Protein AF-A0A944Z2V8-F1 (afdb_monomer)

pLDDT: mean 85.81, std 12.09, range [46.75, 98.06]

Secondary structure (DSSP, 8-state):
---HHHHHHHHHHHHHHHHHHHHTT-EEEEPTT-SS-EEEHHHHHTTHHHHHHHHHHHHHHHHHHHHHHHHHH---HHHHHHHHHHHHHHHHHH---HIIIIIHHHHHHHHHHHSHHHHTTGGGGGGGGHHHHHHT-SS--HHHHHHHHHHHHHHHHHHHHHHHH---HHHHHHHHHHHHHHHHHHHHHHHHHHHHHHHHHHHHHHHHHHHTS-GGG--

Solvent-accessible surface area (backbone atoms only — not comparable to full-atom values): 11530 Å² total; per-residue (Å²): 132,83,54,72,70,57,54,54,49,53,52,49,50,50,55,50,54,51,48,42,57,58,28,55,73,41,73,75,46,68,43,89,94,44,98,84,44,64,47,30,48,24,64,45,45,46,26,48,38,12,71,77,49,32,73,68,33,40,53,46,56,52,49,51,52,52,50,52,38,53,75,72,73,43,88,48,66,76,64,57,59,63,49,52,15,35,49,52,8,11,44,30,53,57,42,86,51,56,58,55,31,36,45,48,28,49,51,34,38,52,57,35,44,72,33,77,42,32,42,72,24,43,76,56,44,57,60,29,51,48,21,35,60,39,58,71,44,90,80,61,48,68,64,43,42,30,42,23,16,45,36,36,18,45,31,49,37,50,47,53,43,48,78,75,68,60,64,54,31,69,56,49,53,66,38,46,68,54,49,55,54,52,43,53,51,35,22,52,52,27,44,52,53,51,49,50,56,54,49,52,51,51,52,53,52,51,58,52,52,66,75,65,58,73,79,85,78,80,120

Foldseek 3Di:
DPDPVRVLLVVLVVVLVVVLVVQQVAFDAADPLDPPRTDTLSLLQLLCLCVRVNPVSLCVVLVVQVVCCCPPPRPPVVSNLSSVLSSLLNCLLNDLDCCSQPVQLVVLLVLQCPQPQSVLQSVLSVLSVLSVVLSPDPDRDLLSSSLNSLSSSVSSSVSSCCVPRPDHNVVSNVCNVVSVVVSNVSSVSNSVSVVVSVVVSVVVVVVVVVVPDDPVPPD

Sequence (219 aa):
MVKKPVLTMLLTAAVYVALLKVMSLVRISYLIGSKHLCFSASQAVAPLTGAFLGLGGISMVFGLRTIMQLAGTGLHINLTLYHIPTFFASFYWRSDKRLFTIGVPILCMLLFVLHPQGSGAWMYSLYWLIPPLCALKKNKSILLTALGSTFTAHAVGSIIWLYCLGLPTAAWIGLIPMVAVERLLNTLVLVGAYTLVKSTKSVILKVWRTRTRPQSSLT

Structure (mmCIF, N/CA/C/O backbone):
data_AF-A0A944Z2V8-F1
#
_entry.id   AF-A0A944Z2V8-F1
#
loop_
_atom_site.group_PDB
_atom_site.id
_atom_site.type_symbol
_atom_site.label_atom_id
_atom_site.label_alt_id
_atom_site.label_comp_id
_atom_site.label_asym_id
_atom_site.label_entity_id
_atom_site.label_seq_id
_atom_site.pdbx_PDB_ins_code
_atom_site.Cartn_x
_atom_site.Cartn_y
_atom_site.Cartn_z
_atom_site.occupancy
_atom_site.B_iso_or_equiv
_atom_site.auth_seq_id
_atom_site.auth_comp_id
_atom_site.auth_asym_id
_atom_site.auth_atom_id
_atom_site.pdbx_PDB_model_num
ATOM 1 N N . MET A 1 1 ? -32.271 11.357 17.759 1.00 52.50 1 MET A N 1
ATOM 2 C CA . MET A 1 1 ? -31.128 10.850 18.560 1.00 52.50 1 MET A CA 1
ATOM 3 C C . MET A 1 1 ? -30.231 9.974 17.694 1.00 52.50 1 MET A C 1
ATOM 5 O O . MET A 1 1 ? -30.677 8.929 17.237 1.00 52.50 1 MET A O 1
ATOM 9 N N . VAL A 1 2 ? -28.982 10.379 17.450 1.00 57.47 2 VAL A N 1
ATOM 10 C CA . VAL A 1 2 ? -28.007 9.527 16.745 1.00 57.47 2 VAL A CA 1
ATOM 11 C C . VAL A 1 2 ? -27.646 8.342 17.645 1.00 57.47 2 VAL A C 1
ATOM 13 O O . VAL A 1 2 ? -27.252 8.528 18.797 1.00 57.47 2 VAL A O 1
ATOM 16 N N . LYS A 1 3 ? -27.793 7.111 17.142 1.00 73.00 3 LYS A N 1
ATOM 17 C CA . LYS A 1 3 ? -27.445 5.896 17.894 1.00 73.00 3 LYS A CA 1
ATOM 18 C C . LYS A 1 3 ? -25.944 5.905 18.231 1.00 73.00 3 LYS A C 1
ATOM 20 O O . LYS A 1 3 ? -25.124 6.212 17.368 1.00 73.00 3 LYS A O 1
ATOM 25 N N . LYS A 1 4 ? -25.578 5.502 19.459 1.00 69.38 4 LYS A N 1
ATOM 26 C CA . LYS A 1 4 ? -24.185 5.407 19.961 1.00 69.38 4 LYS A CA 1
ATOM 27 C C . LYS A 1 4 ? -23.164 4.872 18.926 1.00 69.38 4 LYS A C 1
ATOM 29 O O . LYS A 1 4 ? -22.135 5.521 18.743 1.00 69.38 4 LYS A O 1
ATOM 34 N N . PRO A 1 5 ? -23.419 3.758 18.203 1.00 73.94 5 PRO A N 1
ATOM 35 C CA . PRO A 1 5 ? -22.479 3.251 17.196 1.00 73.94 5 PRO A CA 1
ATOM 36 C C . PRO A 1 5 ? -22.263 4.213 16.017 1.00 73.94 5 PRO A C 1
ATOM 38 O O . PRO A 1 5 ? -21.132 4.372 15.560 1.00 73.94 5 PRO A O 1
ATOM 41 N N . VAL A 1 6 ? -23.309 4.911 15.571 1.00 77.56 6 VAL A N 1
ATOM 42 C CA . VAL A 1 6 ? -23.249 5.832 14.426 1.00 77.56 6 VAL A CA 1
ATOM 43 C C . VAL A 1 6 ? -22.365 7.035 14.747 1.00 77.56 6 VAL A C 1
ATOM 45 O O . VAL A 1 6 ? -21.488 7.374 13.960 1.00 77.56 6 VAL A O 1
ATOM 48 N N . LEU A 1 7 ? -22.507 7.623 15.939 1.00 78.69 7 LEU A N 1
ATOM 49 C CA . LEU A 1 7 ? -21.659 8.741 16.364 1.00 78.69 7 LEU A CA 1
ATOM 50 C C . LEU A 1 7 ? -20.173 8.351 16.392 1.00 78.69 7 LEU A C 1
ATOM 52 O O . LEU A 1 7 ? -19.318 9.088 15.910 1.00 78.69 7 LEU A O 1
ATOM 56 N N . THR A 1 8 ? -19.857 7.163 16.912 1.00 78.81 8 THR A N 1
ATOM 57 C CA . THR A 1 8 ? -18.466 6.688 16.985 1.00 78.81 8 THR A CA 1
ATOM 58 C C . THR A 1 8 ? -17.866 6.407 15.609 1.00 78.81 8 THR A C 1
ATOM 60 O O . THR A 1 8 ? -16.674 6.641 15.401 1.00 78.81 8 THR A O 1
ATOM 63 N N . MET A 1 9 ? -18.684 5.952 14.656 1.00 79.31 9 MET A N 1
ATOM 64 C CA . MET A 1 9 ? -18.287 5.776 13.261 1.00 79.31 9 MET A CA 1
ATOM 65 C C . MET A 1 9 ? -17.970 7.126 12.612 1.00 79.31 9 MET A C 1
ATOM 67 O O . MET A 1 9 ? -16.892 7.280 12.043 1.00 79.31 9 MET A O 1
ATOM 71 N N . LEU A 1 10 ? -18.856 8.116 12.768 1.00 82.94 10 LEU A N 1
ATOM 72 C CA . LEU A 1 10 ? -18.676 9.463 12.218 1.00 82.94 10 LEU A CA 1
ATOM 73 C C . LEU A 1 10 ? -17.428 10.156 12.780 1.00 82.94 10 LEU A C 1
ATOM 75 O O . LEU A 1 10 ? -16.642 10.712 12.020 1.00 82.94 10 LEU A O 1
ATOM 79 N N . LEU A 1 11 ? -17.189 10.061 14.091 1.00 84.31 11 LEU A N 1
ATOM 80 C CA . LEU A 1 11 ? -15.987 10.621 14.720 1.00 84.31 11 LEU A CA 1
ATOM 81 C C . LEU A 1 11 ? -14.706 9.935 14.233 1.00 84.31 11 LEU A C 1
ATOM 83 O O . LEU A 1 11 ? -13.714 10.605 13.959 1.00 84.31 11 LEU A O 1
ATOM 87 N N . THR A 1 12 ? -14.725 8.606 14.084 1.00 83.06 12 THR A N 1
ATOM 88 C CA . THR A 1 12 ? -13.571 7.864 13.547 1.00 83.06 12 THR A CA 1
ATOM 89 C C . THR A 1 12 ? -13.290 8.278 12.100 1.00 83.06 12 THR A C 1
ATOM 91 O O . THR A 1 12 ? -12.136 8.496 11.740 1.00 83.06 12 THR A O 1
ATOM 94 N N . ALA A 1 13 ? -14.337 8.435 11.285 1.00 83.38 13 ALA A N 1
ATOM 95 C CA . ALA A 1 13 ? -14.217 8.904 9.911 1.00 83.38 13 ALA A CA 1
ATOM 96 C C . ALA A 1 13 ? -13.655 10.331 9.842 1.00 83.38 13 ALA A C 1
ATOM 98 O O . ALA A 1 13 ? -12.732 10.576 9.072 1.00 83.38 13 ALA A O 1
ATOM 99 N N . ALA A 1 14 ? -14.138 11.247 10.685 1.00 86.12 14 ALA A N 1
ATOM 100 C CA . ALA A 1 14 ? -13.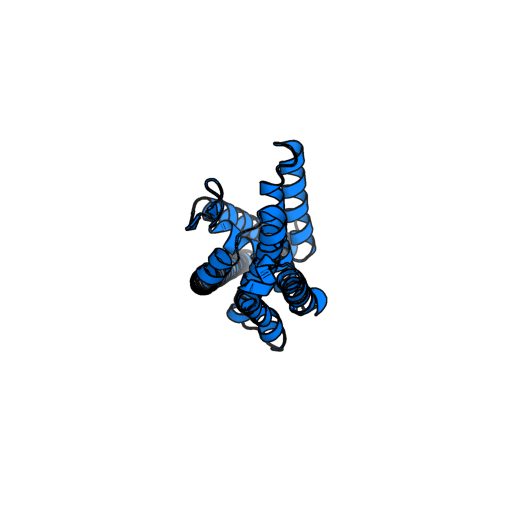648 12.623 10.742 1.00 86.12 14 ALA A CA 1
ATOM 101 C C . ALA A 1 14 ? -12.156 12.694 11.114 1.00 86.12 14 ALA A C 1
ATOM 103 O O . ALA A 1 14 ? -11.379 13.347 10.420 1.00 86.12 14 ALA A O 1
ATOM 104 N N . VAL A 1 15 ? -11.737 11.964 12.155 1.00 87.88 15 VAL A N 1
ATOM 105 C CA . VAL A 1 15 ? -10.323 11.865 12.567 1.00 87.88 15 VAL A CA 1
ATOM 106 C C . VAL A 1 15 ? -9.468 11.295 11.435 1.00 87.88 15 VAL A C 1
ATOM 108 O O . VAL A 1 15 ? -8.383 11.804 11.158 1.00 87.88 15 VAL A O 1
ATOM 111 N N . TYR A 1 16 ? -9.958 10.260 10.752 1.00 86.69 16 TYR A N 1
ATOM 112 C CA . TYR A 1 16 ? -9.246 9.642 9.640 1.00 86.69 16 TYR A CA 1
ATOM 113 C C . TYR A 1 16 ? -9.092 10.582 8.435 1.00 86.69 16 TYR A C 1
ATOM 115 O O . TYR A 1 16 ? -8.004 10.696 7.874 1.00 86.69 16 TYR A O 1
ATOM 123 N N . VAL A 1 17 ? -10.153 11.296 8.054 1.00 84.81 17 VAL A N 1
ATOM 124 C CA . VAL A 1 17 ? -10.111 12.275 6.958 1.00 84.81 17 VAL A CA 1
ATOM 125 C C . VAL A 1 17 ? -9.169 13.433 7.297 1.00 84.81 17 VAL A C 1
ATOM 127 O O . VAL A 1 17 ? -8.367 13.832 6.451 1.00 84.81 17 VAL A O 1
ATOM 130 N N . ALA A 1 18 ? -9.199 13.929 8.538 1.00 87.81 18 ALA A N 1
ATOM 131 C CA . ALA A 1 18 ? -8.260 14.944 9.008 1.00 87.81 18 ALA A CA 1
ATOM 132 C C . ALA A 1 18 ? -6.809 14.448 8.917 1.00 87.81 18 ALA A C 1
ATOM 134 O O . ALA A 1 18 ? -5.952 15.150 8.381 1.00 87.81 18 ALA A O 1
ATOM 135 N N . LEU A 1 19 ? -6.545 13.209 9.346 1.00 89.12 19 LEU A N 1
ATOM 136 C CA . LEU A 1 19 ? -5.231 12.582 9.222 1.00 89.12 19 LEU A CA 1
ATOM 137 C C . LEU A 1 19 ? -4.772 12.507 7.761 1.00 89.12 19 LEU A C 1
ATOM 139 O O . LEU A 1 19 ? -3.653 12.912 7.461 1.00 89.12 19 LEU A O 1
ATOM 143 N N . LEU A 1 20 ? -5.625 12.049 6.839 1.00 84.94 20 LEU A N 1
ATOM 144 C CA . LEU A 1 20 ? -5.298 12.015 5.409 1.00 84.94 20 LEU A CA 1
ATOM 145 C C . LEU A 1 20 ? -4.946 13.403 4.867 1.00 84.94 20 LEU A C 1
ATOM 147 O O . LEU A 1 20 ? -3.996 13.536 4.093 1.00 84.94 20 LEU A O 1
ATOM 151 N N . LYS A 1 21 ? -5.686 14.439 5.279 1.00 86.56 21 LYS A N 1
ATOM 152 C CA . LYS A 1 21 ? -5.432 15.814 4.847 1.00 86.56 21 LYS A CA 1
ATOM 153 C C . LYS A 1 21 ? -4.105 16.340 5.390 1.00 86.56 21 LYS A C 1
ATOM 155 O O . LYS A 1 21 ? -3.331 16.887 4.610 1.00 86.56 21 LYS A O 1
ATOM 160 N N . VAL A 1 22 ? -3.799 16.121 6.666 1.00 88.81 22 VAL A N 1
ATOM 161 C CA . VAL A 1 22 ? -2.505 16.507 7.258 1.00 88.81 22 VAL A CA 1
ATOM 162 C C . VAL A 1 22 ? -1.356 15.770 6.569 1.00 88.81 22 VAL A C 1
ATOM 164 O O . VAL A 1 22 ? -0.394 16.391 6.131 1.00 88.81 22 VAL A O 1
ATOM 167 N N . MET A 1 23 ? -1.491 14.458 6.365 1.00 87.31 23 MET A N 1
ATOM 168 C CA . MET A 1 23 ? -0.477 13.646 5.682 1.00 87.31 23 MET A CA 1
ATOM 169 C C . MET A 1 23 ? -0.302 14.031 4.207 1.00 87.31 23 MET A C 1
ATOM 171 O O . MET A 1 23 ? 0.749 13.772 3.626 1.00 87.31 23 MET A O 1
ATOM 175 N N . SER A 1 24 ? -1.296 14.679 3.586 1.00 83.69 24 SER A N 1
ATOM 176 C CA . SER A 1 24 ? -1.175 15.183 2.210 1.00 83.69 24 SER A CA 1
ATOM 177 C C . SER A 1 24 ? -0.213 16.366 2.076 1.00 83.69 24 SER A C 1
ATOM 179 O O . SER A 1 24 ? 0.277 16.625 0.979 1.00 83.69 24 SER A O 1
ATOM 181 N N . LEU A 1 25 ? 0.097 17.045 3.186 1.00 86.75 25 LEU A N 1
ATOM 182 C CA . LEU A 1 25 ? 1.062 18.146 3.227 1.00 86.75 25 LEU A CA 1
ATOM 183 C C . LEU A 1 25 ? 2.512 17.645 3.182 1.00 86.75 25 LEU A C 1
ATOM 185 O O . LEU A 1 25 ? 3.405 18.380 2.770 1.00 86.75 25 LEU A O 1
ATOM 189 N N . VAL A 1 26 ? 2.746 16.387 3.567 1.00 85.69 26 VAL A N 1
ATOM 190 C CA . VAL A 1 26 ? 4.080 15.782 3.593 1.00 85.69 26 VAL A CA 1
ATOM 191 C C . VAL A 1 26 ? 4.358 15.086 2.260 1.00 85.69 26 VAL A C 1
ATOM 193 O O . VAL A 1 26 ? 3.672 14.131 1.873 1.00 85.69 26 VAL A O 1
ATOM 196 N N . ARG A 1 27 ? 5.383 15.577 1.561 1.00 82.75 27 ARG A N 1
ATOM 197 C CA . ARG A 1 27 ? 5.946 15.018 0.325 1.00 82.75 27 ARG A CA 1
ATOM 198 C C . ARG A 1 27 ? 7.197 14.214 0.682 1.00 82.75 27 ARG A C 1
ATOM 200 O O . ARG A 1 27 ? 8.083 14.758 1.327 1.00 82.75 27 ARG A O 1
ATOM 207 N N . ILE A 1 28 ? 7.240 12.934 0.315 1.00 75.00 28 ILE A N 1
ATOM 208 C CA . ILE A 1 28 ? 8.320 12.012 0.703 1.00 75.00 28 ILE A CA 1
ATOM 209 C C . ILE A 1 28 ? 9.373 11.928 -0.404 1.00 75.00 28 ILE A C 1
ATOM 211 O O . ILE A 1 28 ? 10.538 12.220 -0.163 1.00 75.00 28 ILE A O 1
ATOM 215 N N . SER A 1 29 ? 8.975 11.543 -1.616 1.00 75.75 29 SER A N 1
ATOM 216 C CA . SER A 1 29 ? 9.902 11.329 -2.735 1.00 75.75 29 SER A CA 1
ATOM 217 C C . SER A 1 29 ? 9.246 11.654 -4.074 1.00 75.75 29 SER A C 1
ATOM 219 O O . SER A 1 29 ? 8.021 11.642 -4.201 1.00 75.75 29 SER A O 1
ATOM 221 N N . TYR A 1 30 ? 10.048 11.968 -5.090 1.00 76.31 30 TYR A N 1
ATOM 222 C CA . TYR A 1 30 ? 9.568 12.003 -6.472 1.00 76.31 30 TYR A CA 1
ATOM 223 C C . TYR A 1 30 ? 9.503 10.584 -7.030 1.00 76.31 30 TYR A C 1
ATOM 225 O O . TYR A 1 30 ? 10.374 9.764 -6.743 1.00 76.31 30 TYR A O 1
ATOM 233 N N . LEU A 1 31 ? 8.482 10.294 -7.838 1.00 70.50 31 LEU A N 1
ATOM 234 C CA . LEU A 1 31 ? 8.423 9.014 -8.532 1.00 70.50 31 LEU A CA 1
ATOM 235 C C . LEU A 1 31 ? 9.458 8.990 -9.652 1.00 70.50 31 LEU A C 1
ATOM 237 O O . LEU A 1 31 ? 9.441 9.822 -10.559 1.00 70.50 31 LEU A O 1
ATOM 241 N N . ILE A 1 32 ? 10.336 7.994 -9.604 1.00 71.12 32 ILE A N 1
ATOM 242 C CA . ILE A 1 32 ? 11.339 7.766 -10.641 1.00 71.12 32 ILE A CA 1
ATOM 243 C C . ILE A 1 32 ? 10.619 7.505 -11.971 1.00 71.12 32 ILE A C 1
ATOM 245 O O . ILE A 1 32 ? 9.775 6.618 -12.075 1.00 71.12 32 ILE A O 1
ATOM 249 N N . GLY A 1 33 ? 10.938 8.316 -12.983 1.00 63.12 33 GLY A N 1
ATOM 250 C CA . GLY A 1 33 ? 10.254 8.318 -14.280 1.00 63.12 33 GLY A CA 1
ATOM 251 C C . GLY A 1 33 ? 9.205 9.421 -14.458 1.00 63.12 33 GLY A C 1
ATOM 252 O O . GLY A 1 33 ? 8.643 9.532 -15.541 1.00 63.12 33 GLY A O 1
ATOM 253 N N . SER A 1 34 ? 8.954 10.269 -13.452 1.00 64.50 34 SER A N 1
ATOM 254 C CA . SER A 1 34 ? 8.102 11.455 -13.603 1.00 64.50 34 SER A CA 1
ATOM 255 C C . SER A 1 34 ? 8.672 12.688 -12.904 1.00 64.50 34 SER A C 1
ATOM 257 O O . SER A 1 34 ? 9.022 12.657 -11.730 1.00 64.50 34 SER A O 1
ATOM 259 N N . LYS A 1 35 ? 8.708 13.817 -13.624 1.00 59.12 35 LYS A N 1
ATOM 260 C CA . LYS A 1 35 ? 9.196 15.110 -13.108 1.00 59.12 35 LYS A CA 1
ATOM 261 C C . LYS A 1 35 ? 8.161 15.870 -12.270 1.00 59.12 35 LYS A C 1
ATOM 263 O O . LYS A 1 35 ? 8.510 16.831 -11.596 1.00 59.12 35 LYS A O 1
ATOM 268 N N . HIS A 1 36 ? 6.895 15.454 -12.312 1.00 62.41 36 HIS A N 1
ATOM 269 C CA . HIS A 1 36 ? 5.782 16.192 -11.700 1.00 62.41 36 HIS A CA 1
ATOM 270 C C . HIS A 1 36 ? 5.064 15.412 -10.598 1.00 62.41 36 HIS A C 1
ATOM 272 O O . HIS A 1 36 ? 4.179 15.954 -9.937 1.00 62.41 36 HIS A O 1
ATOM 278 N N . LEU A 1 37 ? 5.415 14.138 -10.398 1.00 65.50 37 LEU A N 1
ATOM 279 C CA . LEU A 1 37 ? 4.656 13.236 -9.541 1.00 65.50 37 LEU A CA 1
ATOM 280 C C . LEU A 1 37 ? 5.451 12.923 -8.277 1.00 65.50 37 LEU A C 1
ATOM 282 O O . LEU A 1 37 ? 6.588 12.458 -8.328 1.00 65.50 37 LEU A O 1
ATOM 286 N N . CYS A 1 38 ? 4.834 13.212 -7.134 1.00 68.06 38 CYS A N 1
ATOM 287 C CA . CYS A 1 38 ? 5.445 13.075 -5.822 1.00 68.06 38 CYS A CA 1
ATOM 288 C C . CYS A 1 38 ? 4.626 12.123 -4.948 1.00 68.06 38 CYS A C 1
ATOM 290 O O . CYS A 1 38 ? 3.407 12.260 -4.809 1.00 68.06 38 CYS A O 1
ATOM 292 N N . PHE A 1 39 ? 5.315 11.161 -4.344 1.00 72.00 39 PHE A N 1
ATOM 293 C CA . PHE A 1 39 ? 4.761 10.274 -3.346 1.00 72.00 39 PHE A CA 1
ATOM 294 C C . PHE A 1 39 ? 4.552 11.055 -2.043 1.00 72.00 39 PHE A C 1
ATOM 296 O O . PHE A 1 39 ? 5.498 11.515 -1.405 1.00 72.00 39 PHE A O 1
ATOM 303 N N . SER A 1 40 ? 3.291 11.230 -1.653 1.00 81.94 40 SER A N 1
ATOM 304 C CA . SER A 1 40 ? 2.907 11.884 -0.399 1.00 81.94 40 SER A CA 1
ATOM 305 C C . SER A 1 40 ? 2.659 10.855 0.702 1.00 81.94 40 SER A C 1
ATOM 307 O O . SER A 1 40 ? 2.157 9.762 0.431 1.00 81.94 40 SER A O 1
ATOM 309 N N . ALA A 1 41 ? 2.895 11.235 1.962 1.00 83.81 41 ALA A N 1
ATOM 310 C CA . ALA A 1 41 ? 2.557 10.407 3.122 1.00 83.81 41 ALA A CA 1
ATOM 311 C C . ALA A 1 41 ? 1.062 10.034 3.168 1.00 83.81 41 ALA A C 1
ATOM 313 O O . ALA A 1 41 ? 0.698 8.967 3.662 1.00 83.81 41 ALA A O 1
ATOM 314 N N . SER A 1 42 ? 0.182 10.852 2.580 1.00 84.12 42 SER A N 1
ATOM 315 C CA . SER A 1 42 ? -1.239 10.508 2.419 1.00 84.12 42 SER A CA 1
ATOM 316 C C . SER A 1 42 ? -1.466 9.206 1.642 1.00 84.12 42 SER A C 1
ATOM 318 O O . SER A 1 42 ? -2.376 8.453 1.982 1.00 84.12 42 SER A O 1
ATOM 320 N N . GLN A 1 43 ? -0.626 8.894 0.649 1.00 83.50 43 GLN A N 1
ATOM 321 C CA . GLN A 1 43 ? -0.720 7.652 -0.125 1.00 83.50 43 GLN A CA 1
ATOM 322 C C . GLN A 1 43 ? -0.289 6.435 0.700 1.00 83.50 43 GLN A C 1
ATOM 324 O O . GLN A 1 43 ? -0.842 5.352 0.523 1.00 83.50 43 GLN A O 1
ATOM 329 N N . ALA A 1 44 ? 0.643 6.617 1.641 1.00 87.25 44 ALA A N 1
ATOM 330 C CA . ALA A 1 44 ? 1.034 5.569 2.578 1.00 87.25 44 ALA A CA 1
ATOM 331 C C . ALA A 1 44 ? -0.092 5.234 3.570 1.00 87.25 44 ALA A C 1
ATOM 333 O O . ALA A 1 44 ? -0.241 4.075 3.935 1.00 87.25 44 ALA A O 1
ATOM 334 N N . VAL A 1 45 ? -0.904 6.221 3.972 1.00 91.50 45 VAL A N 1
ATOM 335 C CA . VAL A 1 45 ? -1.970 6.083 4.988 1.00 91.50 45 VAL A CA 1
ATOM 336 C C . VAL A 1 45 ? -3.355 5.776 4.382 1.00 91.50 45 VAL A C 1
ATOM 338 O O . VAL A 1 45 ? -4.257 5.290 5.073 1.00 91.50 45 VAL A O 1
ATOM 341 N N . ALA A 1 46 ? -3.540 6.001 3.079 1.00 88.88 46 ALA A N 1
ATOM 342 C CA . ALA A 1 46 ? -4.779 5.717 2.349 1.00 88.88 46 ALA A CA 1
ATOM 343 C C . ALA A 1 46 ? -5.341 4.287 2.541 1.00 88.88 46 ALA A C 1
ATOM 345 O O . ALA A 1 46 ? -6.562 4.165 2.687 1.00 88.88 46 ALA A O 1
ATOM 346 N N . PRO A 1 47 ? -4.522 3.216 2.648 1.00 92.62 47 PRO A N 1
ATOM 347 C CA . PRO A 1 47 ? -5.025 1.862 2.892 1.00 92.62 47 PRO A CA 1
ATOM 348 C C . PRO A 1 47 ? -5.842 1.680 4.183 1.00 92.62 47 PRO A C 1
ATOM 350 O O . PRO A 1 47 ? -6.666 0.767 4.274 1.00 92.62 47 PRO A O 1
ATOM 353 N N . LEU A 1 48 ? -5.689 2.571 5.173 1.00 92.50 48 LEU A N 1
ATOM 354 C CA . LEU A 1 48 ? -6.489 2.542 6.407 1.00 92.50 48 LEU A CA 1
ATOM 355 C C . LEU A 1 48 ? -7.973 2.842 6.183 1.00 92.50 48 LEU A C 1
ATOM 357 O O . LEU A 1 48 ? -8.781 2.578 7.077 1.00 92.50 48 LEU A O 1
ATOM 361 N N . THR A 1 49 ? -8.353 3.312 4.992 1.00 90.81 49 THR A N 1
ATOM 362 C CA . THR A 1 49 ? -9.755 3.381 4.568 1.00 90.81 49 THR A CA 1
ATOM 363 C C . THR A 1 49 ? -10.416 2.016 4.755 1.00 90.81 49 THR A C 1
ATOM 365 O O . THR A 1 49 ? -11.499 1.925 5.333 1.00 90.81 49 THR A O 1
ATOM 368 N N . GLY A 1 50 ? -9.723 0.935 4.378 1.00 89.31 50 GLY A N 1
ATOM 369 C CA . GLY A 1 50 ? -10.205 -0.423 4.606 1.00 89.31 50 GLY A CA 1
ATOM 370 C C . GLY A 1 50 ? -10.324 -0.778 6.087 1.00 89.31 50 GLY A C 1
ATOM 371 O O . GLY A 1 50 ? -11.299 -1.410 6.483 1.00 89.31 50 GLY A O 1
ATOM 372 N N . ALA A 1 51 ? -9.384 -0.331 6.921 1.00 90.19 51 ALA A N 1
ATOM 373 C CA . ALA A 1 51 ? -9.362 -0.617 8.355 1.00 90.19 51 ALA A CA 1
ATOM 374 C C . ALA A 1 51 ? -10.530 0.027 9.121 1.00 90.19 51 ALA A C 1
ATOM 376 O O . ALA A 1 51 ? -11.150 -0.622 9.964 1.00 90.19 51 ALA A O 1
ATOM 377 N N . PHE A 1 52 ? -10.812 1.305 8.850 1.00 90.12 52 PHE A N 1
ATOM 378 C CA . PHE A 1 52 ? -11.730 2.110 9.664 1.00 90.12 52 PHE A CA 1
ATOM 379 C C . PHE A 1 52 ? -13.096 2.338 9.029 1.00 90.12 52 PHE A C 1
ATOM 381 O O . PHE A 1 52 ? -14.080 2.444 9.760 1.00 90.12 52 PHE A O 1
ATOM 388 N N . LEU A 1 53 ? -13.168 2.405 7.699 1.00 87.69 53 LEU A N 1
ATOM 389 C CA . LEU A 1 53 ? -14.410 2.669 6.969 1.00 87.69 53 LEU A CA 1
ATOM 390 C C . LEU A 1 53 ? -14.982 1.403 6.302 1.00 87.69 53 LEU A C 1
ATOM 392 O O . LEU A 1 53 ? -16.107 1.415 5.803 1.00 87.69 53 LEU A O 1
ATOM 396 N N . GLY A 1 54 ? -14.246 0.286 6.337 1.00 89.12 54 GLY A N 1
ATOM 397 C CA . GLY A 1 54 ? -14.691 -1.003 5.807 1.00 89.12 54 GLY A CA 1
ATOM 398 C C . GLY A 1 54 ? -14.879 -1.002 4.287 1.00 89.12 54 GLY A C 1
ATOM 399 O O . GLY A 1 54 ? -14.453 -0.083 3.598 1.00 89.12 54 GLY A O 1
ATOM 400 N N . LEU A 1 55 ? -15.528 -2.042 3.751 1.00 87.75 55 LEU A N 1
ATOM 401 C CA . LEU A 1 55 ? -15.693 -2.212 2.298 1.00 87.75 55 LEU A CA 1
ATOM 402 C C . LEU A 1 55 ? -16.487 -1.065 1.655 1.00 87.75 55 LEU A C 1
ATOM 404 O O . LEU A 1 55 ? -16.058 -0.526 0.640 1.00 87.75 55 LEU A O 1
ATOM 408 N N . GLY A 1 56 ? -17.592 -0.647 2.284 1.00 85.81 56 GLY A N 1
ATOM 409 C CA . GLY A 1 56 ? -18.382 0.493 1.811 1.00 85.81 56 GLY A CA 1
ATOM 410 C C . GLY A 1 56 ? -17.578 1.794 1.803 1.00 85.81 56 GLY A C 1
ATOM 411 O O . GLY A 1 56 ? -17.663 2.563 0.852 1.00 85.81 56 GLY A O 1
ATOM 412 N N . GLY A 1 57 ? -16.724 2.001 2.810 1.00 85.94 57 GLY A N 1
ATOM 413 C CA . GLY A 1 57 ? -15.811 3.135 2.870 1.00 85.94 57 GLY A CA 1
ATOM 414 C C . GLY A 1 57 ? -14.764 3.151 1.764 1.00 85.94 57 GLY A C 1
ATOM 415 O O . GLY A 1 57 ? -14.498 4.211 1.206 1.00 85.94 57 GLY A O 1
ATOM 416 N N . ILE A 1 58 ? -14.203 1.988 1.413 1.00 89.38 58 ILE A N 1
ATOM 417 C CA . ILE A 1 58 ? -13.258 1.874 0.293 1.00 89.38 58 ILE A CA 1
ATOM 418 C C . ILE A 1 58 ? -13.934 2.324 -1.003 1.00 89.38 58 ILE A C 1
ATOM 420 O O . ILE A 1 58 ? -13.417 3.207 -1.686 1.00 89.38 58 ILE A O 1
ATOM 424 N N . SER A 1 59 ? -15.103 1.757 -1.313 1.00 86.31 59 SER A N 1
ATOM 425 C CA . SER A 1 59 ? -15.862 2.099 -2.520 1.00 86.31 59 SER A CA 1
ATOM 426 C C . SER A 1 59 ? -16.295 3.564 -2.535 1.00 86.31 59 SER A C 1
ATOM 428 O O . SER A 1 59 ? -16.183 4.214 -3.568 1.00 86.31 59 SER A O 1
ATOM 430 N N . MET A 1 60 ? -16.736 4.104 -1.395 1.00 85.06 60 MET A N 1
ATOM 431 C CA . MET A 1 60 ? -17.161 5.498 -1.271 1.00 85.06 60 MET A CA 1
ATOM 432 C C . MET A 1 60 ? -16.001 6.473 -1.489 1.00 85.06 60 MET A C 1
ATOM 434 O O . MET A 1 60 ? -16.126 7.392 -2.294 1.00 85.06 60 MET A O 1
ATOM 438 N N . VAL A 1 61 ? -14.873 6.288 -0.794 1.00 83.56 61 VAL A N 1
ATOM 439 C CA . VAL A 1 61 ? -13.709 7.181 -0.915 1.00 83.56 61 VAL A CA 1
ATOM 440 C C . VAL A 1 61 ? -13.132 7.118 -2.324 1.00 83.56 61 VAL A C 1
ATOM 442 O O . VAL A 1 61 ? -12.830 8.161 -2.900 1.00 83.56 61 VAL A O 1
ATOM 445 N N . PHE A 1 62 ? -13.015 5.917 -2.896 1.00 84.75 62 PHE A N 1
ATOM 446 C CA . PHE A 1 62 ? -12.557 5.748 -4.271 1.00 84.75 62 PHE A CA 1
ATOM 447 C C . PHE A 1 62 ? -13.519 6.411 -5.264 1.00 84.75 62 PHE A C 1
ATOM 449 O O . PHE A 1 62 ? -13.097 7.275 -6.025 1.00 84.75 62 PHE A O 1
ATOM 456 N N . GLY A 1 63 ? -14.815 6.094 -5.188 1.00 83.19 63 GLY A N 1
ATOM 457 C CA . GLY A 1 63 ? -15.837 6.619 -6.093 1.00 83.19 63 GLY A CA 1
ATOM 458 C C . GLY A 1 63 ? -15.973 8.140 -6.037 1.00 83.19 63 GLY A C 1
ATOM 459 O O . GLY A 1 63 ? -15.949 8.787 -7.078 1.00 83.19 63 GLY A O 1
ATOM 460 N N . LEU A 1 64 ? -16.037 8.734 -4.839 1.00 81.94 64 LEU A N 1
ATOM 461 C CA . LEU A 1 64 ? -16.093 10.192 -4.685 1.00 81.94 64 LEU A CA 1
ATOM 462 C C . LEU A 1 64 ? -14.853 10.869 -5.264 1.00 81.94 64 LEU A C 1
ATOM 464 O O . LEU A 1 64 ? -14.972 11.888 -5.938 1.00 81.94 64 LEU A O 1
ATOM 468 N N . ARG A 1 65 ? -13.664 10.304 -5.031 1.00 77.88 65 ARG A N 1
ATOM 469 C CA . ARG A 1 65 ? -12.419 10.869 -5.556 1.00 77.88 65 ARG A CA 1
ATOM 470 C C . ARG A 1 65 ? -12.372 10.782 -7.080 1.00 77.88 65 ARG A C 1
ATOM 472 O O . ARG A 1 65 ? -11.971 11.755 -7.708 1.00 77.88 65 ARG A O 1
ATOM 479 N N . THR A 1 66 ? -12.838 9.678 -7.664 1.00 78.12 66 THR A N 1
ATOM 480 C CA . THR A 1 66 ? -12.994 9.535 -9.117 1.00 78.12 66 THR A CA 1
ATOM 481 C C . THR A 1 66 ? -13.990 10.556 -9.666 1.00 78.12 66 THR A C 1
ATOM 483 O O . THR A 1 66 ? -13.651 11.277 -10.595 1.00 78.12 66 THR A O 1
ATOM 486 N N . ILE A 1 67 ? -15.175 10.704 -9.063 1.00 79.94 67 ILE A N 1
ATOM 487 C CA . ILE A 1 67 ? -16.187 11.683 -9.498 1.00 79.94 67 ILE A CA 1
ATOM 488 C C . ILE A 1 67 ? -15.644 13.114 -9.427 1.00 79.94 67 ILE A C 1
ATOM 490 O O . ILE A 1 67 ? -15.789 13.865 -10.385 1.00 79.94 67 ILE A O 1
ATOM 494 N N . MET A 1 68 ? -14.980 13.495 -8.331 1.00 75.75 68 MET A N 1
ATOM 495 C CA . MET A 1 68 ? -14.386 14.831 -8.189 1.00 75.75 68 MET A CA 1
ATOM 496 C C . MET A 1 68 ? -13.317 15.110 -9.253 1.00 75.75 68 MET A C 1
ATOM 498 O O . MET A 1 68 ? -13.215 16.234 -9.736 1.00 75.75 68 MET A O 1
ATOM 502 N N . GLN A 1 69 ? -12.536 14.099 -9.642 1.00 72.19 69 GLN A N 1
ATOM 503 C CA . GLN A 1 69 ? -11.550 14.223 -10.720 1.00 72.19 69 GLN A CA 1
ATOM 504 C C . GLN A 1 69 ? -12.219 14.386 -12.087 1.00 72.19 69 GLN A C 1
ATOM 506 O O . GLN A 1 69 ? -11.825 15.258 -12.861 1.00 72.19 69 GLN A O 1
ATOM 511 N N . LEU A 1 70 ? -13.262 13.594 -12.353 1.00 73.06 70 LEU A N 1
ATOM 512 C CA . LEU A 1 70 ? -14.060 13.699 -13.574 1.00 73.06 70 LEU A CA 1
ATOM 513 C C . LEU A 1 70 ? -14.733 15.074 -13.696 1.00 73.06 70 LEU A C 1
ATOM 515 O O . LEU A 1 70 ? -14.712 15.661 -14.772 1.00 73.06 70 LEU A O 1
ATOM 519 N N . ALA A 1 71 ? -15.281 15.597 -12.597 1.00 74.44 71 ALA A N 1
ATOM 520 C CA . ALA A 1 71 ? -16.014 16.861 -12.570 1.00 74.44 71 ALA A CA 1
ATOM 521 C C . ALA A 1 71 ? -15.112 18.108 -12.577 1.00 74.44 71 ALA A C 1
ATOM 523 O O . ALA A 1 71 ? -15.520 19.145 -13.089 1.00 74.44 71 ALA A O 1
ATOM 524 N N . GLY A 1 72 ? -13.916 18.035 -11.981 1.00 64.00 72 GLY A N 1
ATOM 525 C CA . GLY A 1 72 ? -13.069 19.211 -11.751 1.00 64.00 72 GLY A CA 1
ATOM 526 C C . GLY A 1 72 ? -11.950 19.433 -12.769 1.00 64.00 72 GLY A C 1
ATOM 527 O O . GLY A 1 72 ? -11.520 20.569 -12.945 1.00 64.00 72 GLY A O 1
ATOM 528 N N . THR A 1 73 ? -11.432 18.376 -13.404 1.00 58.56 73 THR A N 1
ATOM 529 C CA . THR A 1 73 ? -10.189 18.471 -14.199 1.00 58.56 73 THR A CA 1
ATOM 530 C C . THR A 1 73 ? -10.170 17.618 -15.472 1.00 58.56 73 THR A C 1
ATOM 532 O O . THR A 1 73 ? -9.182 17.645 -16.196 1.00 58.56 73 THR A O 1
ATOM 535 N N . GLY A 1 74 ? -11.221 16.841 -15.756 1.00 58.25 74 GLY A N 1
ATOM 536 C CA . GLY A 1 74 ? -11.207 15.823 -16.815 1.00 58.25 74 GLY 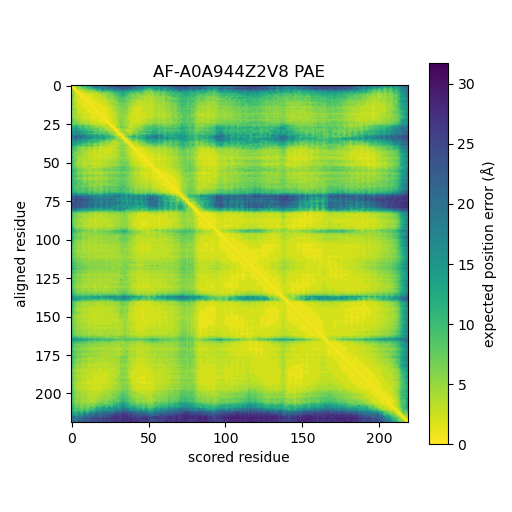A CA 1
ATOM 537 C C . GLY A 1 74 ? -10.390 14.572 -16.440 1.00 58.25 74 GLY A C 1
ATOM 538 O O . GLY A 1 74 ? -9.703 14.539 -15.414 1.00 58.25 74 GLY A O 1
ATOM 539 N N . LEU A 1 75 ? -10.478 13.510 -17.259 1.00 56.56 75 LEU A N 1
ATOM 540 C CA . LEU A 1 75 ? -9.720 12.255 -17.094 1.00 56.56 75 LEU A CA 1
ATOM 541 C C . LEU A 1 75 ? -8.222 12.481 -17.347 1.00 56.56 75 LEU A C 1
ATOM 543 O O . LEU A 1 75 ? -7.667 12.075 -18.366 1.00 56.56 75 LEU A O 1
ATOM 547 N N . HIS A 1 76 ? -7.521 13.084 -16.394 1.00 60.03 76 HIS A N 1
ATOM 548 C CA . HIS A 1 76 ? -6.073 12.957 -16.363 1.00 60.03 76 HIS A CA 1
ATOM 549 C C . HIS A 1 76 ? -5.743 11.511 -15.990 1.00 60.03 76 HIS A C 1
ATOM 551 O O . HIS A 1 76 ? -5.875 11.116 -14.828 1.00 60.03 76 HIS A O 1
ATOM 557 N N . ILE A 1 77 ? -5.300 10.726 -16.981 1.00 54.34 77 ILE A N 1
ATOM 558 C CA . ILE A 1 77 ? -4.835 9.338 -16.810 1.00 54.34 77 ILE A CA 1
ATOM 559 C C . ILE A 1 77 ? -3.884 9.245 -15.604 1.00 54.34 77 ILE A C 1
ATOM 561 O O . ILE A 1 77 ? -4.034 8.386 -14.742 1.00 54.34 77 ILE A O 1
ATOM 565 N N . ASN A 1 78 ? -3.028 10.258 -15.440 1.00 52.56 78 ASN A N 1
ATOM 566 C CA . ASN A 1 78 ? -2.084 10.388 -14.340 1.00 52.56 78 ASN A CA 1
ATOM 567 C C . ASN A 1 78 ? -2.751 10.385 -12.955 1.00 52.56 78 ASN A C 1
ATOM 569 O O . ASN A 1 78 ? -2.195 9.784 -12.054 1.00 52.56 78 ASN A O 1
ATOM 573 N N . LEU A 1 79 ? -3.929 10.989 -12.750 1.00 54.19 79 LEU A N 1
ATOM 574 C CA . LEU A 1 79 ? -4.587 11.036 -11.431 1.00 54.19 79 LEU A CA 1
ATOM 575 C C . LEU A 1 79 ? -5.288 9.721 -11.065 1.00 54.19 79 LEU A C 1
ATOM 577 O O . LEU A 1 79 ? -5.265 9.316 -9.903 1.00 54.19 79 LEU A O 1
ATOM 581 N N . THR A 1 80 ? -5.883 9.037 -12.044 1.00 55.69 80 THR A N 1
ATOM 582 C CA . THR A 1 80 ? -6.629 7.788 -11.802 1.00 55.69 80 THR A CA 1
ATOM 583 C C . THR A 1 80 ? -5.679 6.637 -11.456 1.00 55.69 80 THR A C 1
ATOM 585 O O . THR A 1 80 ? -5.954 5.834 -10.561 1.00 55.69 80 THR A O 1
ATOM 588 N N . LEU A 1 81 ? -4.505 6.616 -12.091 1.00 64.12 81 LEU A N 1
ATOM 589 C CA . LEU A 1 81 ? -3.474 5.597 -11.904 1.00 64.12 81 LEU A CA 1
ATOM 590 C C . LEU A 1 81 ? -2.888 5.550 -10.477 1.00 64.12 81 LEU A C 1
ATOM 592 O O . LEU A 1 81 ? -2.431 4.493 -10.048 1.00 64.12 81 LEU A O 1
ATOM 596 N N . TYR A 1 82 ? -2.964 6.635 -9.695 1.00 66.44 82 TYR A N 1
ATOM 597 C CA . TYR A 1 82 ? -2.467 6.664 -8.307 1.00 66.44 82 TYR A CA 1
ATOM 598 C C . TYR A 1 82 ? -3.445 6.128 -7.263 1.00 66.44 82 TYR A C 1
ATOM 600 O O . TYR A 1 82 ? -3.030 5.709 -6.178 1.00 66.44 82 TYR A O 1
ATOM 608 N N . HIS A 1 83 ? -4.744 6.128 -7.556 1.00 79.88 83 HIS A N 1
ATOM 609 C CA . HIS A 1 83 ? -5.757 5.699 -6.586 1.00 79.88 83 HIS A CA 1
ATOM 610 C C . HIS A 1 83 ? -6.092 4.219 -6.691 1.00 79.88 83 HIS A C 1
ATOM 612 O O . HIS A 1 83 ? -6.505 3.615 -5.704 1.00 79.88 83 HIS A O 1
ATOM 618 N N . ILE A 1 84 ? -5.851 3.608 -7.849 1.00 88.56 84 ILE A N 1
ATOM 619 C CA . ILE A 1 84 ? -6.051 2.171 -8.043 1.00 88.56 84 ILE A CA 1
ATOM 620 C C . ILE A 1 84 ? -5.129 1.345 -7.114 1.00 88.56 84 ILE A C 1
ATOM 622 O O . ILE A 1 84 ? -5.637 0.469 -6.411 1.00 88.56 84 ILE A O 1
ATOM 626 N N . PRO A 1 85 ? -3.817 1.636 -6.985 1.00 92.00 85 PRO A N 1
ATOM 627 C CA . PRO A 1 85 ? -2.947 0.959 -6.021 1.00 92.00 85 PRO A CA 1
ATOM 628 C C . PRO A 1 85 ? -3.460 0.997 -4.579 1.00 92.00 85 PRO A C 1
ATOM 630 O O . PRO A 1 85 ? -3.492 -0.021 -3.885 1.00 92.00 85 PRO A O 1
ATOM 633 N N . THR A 1 86 ? -3.889 2.175 -4.122 1.00 90.50 86 THR A N 1
ATOM 634 C CA . THR A 1 86 ? -4.361 2.374 -2.745 1.00 90.50 86 THR A CA 1
ATOM 635 C C . THR A 1 86 ? -5.729 1.737 -2.511 1.00 90.50 86 THR A C 1
ATOM 637 O O . THR A 1 86 ? -5.987 1.236 -1.413 1.00 90.50 86 THR A O 1
ATOM 640 N N . PHE A 1 87 ? -6.573 1.656 -3.541 1.00 91.81 87 PHE A N 1
ATOM 641 C CA . PHE A 1 87 ? -7.812 0.882 -3.530 1.00 91.81 87 PHE A CA 1
ATOM 642 C C . PHE A 1 87 ? -7.537 -0.603 -3.263 1.00 91.81 87 PHE A C 1
ATOM 644 O O . PHE A 1 87 ? -8.030 -1.145 -2.272 1.00 91.81 87 PHE A O 1
ATOM 651 N N . PHE A 1 88 ? -6.676 -1.248 -4.057 1.00 94.50 88 PHE A N 1
ATOM 652 C CA . PHE A 1 88 ? -6.331 -2.661 -3.854 1.00 94.50 88 PHE A CA 1
ATOM 653 C C . PHE A 1 88 ? -5.621 -2.915 -2.521 1.00 94.50 88 PHE A C 1
ATOM 655 O O . PHE A 1 88 ? -5.914 -3.902 -1.849 1.00 94.50 88 PHE A O 1
ATOM 662 N N . ALA A 1 89 ? -4.757 -2.003 -2.077 1.00 94.88 89 ALA A N 1
ATOM 663 C CA . ALA A 1 89 ? -4.131 -2.093 -0.760 1.00 94.88 89 ALA A CA 1
ATOM 664 C C . ALA A 1 89 ? -5.137 -1.980 0.397 1.00 94.88 89 ALA A C 1
ATOM 666 O O . ALA A 1 89 ? -4.989 -2.675 1.407 1.00 94.88 89 ALA A O 1
ATOM 667 N N . SER A 1 90 ? -6.182 -1.160 0.246 1.00 94.62 90 SER A N 1
ATOM 668 C CA . SER A 1 90 ? -7.285 -1.081 1.212 1.00 94.62 90 SER A CA 1
ATOM 669 C C . SER A 1 90 ? -8.097 -2.378 1.244 1.00 94.62 90 SER A C 1
ATOM 671 O O . SER A 1 90 ? -8.475 -2.846 2.322 1.00 94.62 90 SER A O 1
ATOM 673 N N . PHE A 1 91 ? -8.334 -2.992 0.078 1.00 94.06 91 PHE A N 1
ATOM 674 C CA . PHE A 1 91 ? -8.966 -4.311 -0.013 1.00 94.06 91 PHE A CA 1
ATOM 675 C C . PHE A 1 91 ? -8.112 -5.389 0.642 1.00 94.06 91 PHE A C 1
ATOM 677 O O . PHE A 1 91 ? -8.645 -6.148 1.445 1.00 94.06 91 PHE A O 1
ATOM 684 N N . TYR A 1 92 ? -6.803 -5.419 0.377 1.00 94.44 92 TYR A N 1
ATOM 685 C CA . TYR A 1 92 ? -5.874 -6.328 1.050 1.00 94.44 92 TYR A CA 1
ATOM 686 C C . TYR A 1 92 ? -5.962 -6.184 2.574 1.00 94.44 92 TYR A C 1
ATOM 688 O O . TYR A 1 92 ? -6.028 -7.182 3.286 1.00 94.44 92 TYR A O 1
ATOM 696 N N . TRP A 1 93 ? -5.995 -4.946 3.081 1.00 93.88 93 TRP A N 1
ATOM 697 C CA . TRP A 1 93 ? -6.086 -4.695 4.519 1.00 93.88 93 TRP A CA 1
ATOM 698 C C . TRP A 1 93 ? -7.389 -5.236 5.116 1.00 93.88 93 TRP A C 1
ATOM 700 O O . TRP A 1 93 ? -7.388 -5.808 6.205 1.00 93.88 93 TRP A O 1
ATOM 710 N N . ARG A 1 94 ? -8.523 -5.015 4.438 1.00 93.38 94 ARG A N 1
ATOM 711 C CA . ARG A 1 94 ? -9.849 -5.325 4.991 1.00 93.38 94 ARG A CA 1
ATOM 712 C C . ARG A 1 94 ? -10.305 -6.765 4.752 1.00 93.38 94 ARG A C 1
ATOM 714 O O . ARG A 1 94 ? -11.142 -7.249 5.518 1.00 93.38 94 ARG A O 1
ATOM 721 N N . SER A 1 95 ? -9.843 -7.401 3.680 1.00 86.38 95 SER A N 1
ATOM 722 C CA . SER A 1 95 ? -10.375 -8.663 3.166 1.00 86.38 95 SER A CA 1
ATOM 723 C C . SER A 1 95 ? -9.455 -9.844 3.456 1.00 86.38 95 SER A C 1
ATOM 725 O O . SER A 1 95 ? -8.276 -9.820 3.122 1.00 86.38 95 SER A O 1
ATOM 727 N N . ASP A 1 96 ? -10.040 -10.945 3.925 1.00 84.44 96 ASP A N 1
ATOM 728 C CA . ASP A 1 96 ? -9.354 -12.239 4.038 1.00 84.44 96 ASP A CA 1
ATOM 729 C C . ASP A 1 96 ? -9.473 -13.095 2.766 1.00 84.44 96 ASP A C 1
ATOM 731 O O . ASP A 1 96 ? -8.865 -14.160 2.657 1.00 84.44 96 ASP A O 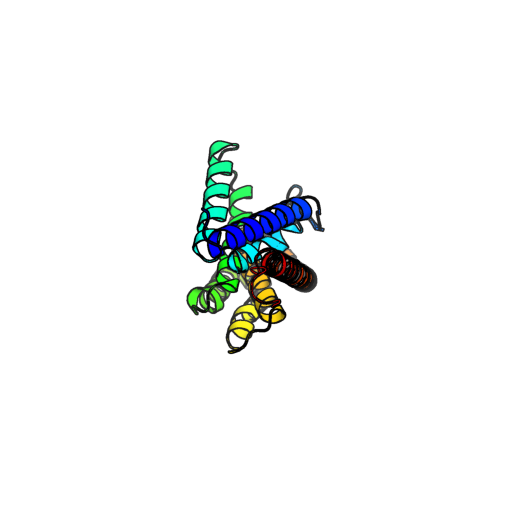1
ATOM 735 N N . LYS A 1 97 ? -10.239 -12.634 1.766 1.00 89.69 97 LYS A N 1
ATOM 736 C CA . LYS A 1 97 ? -10.403 -13.351 0.496 1.00 89.69 97 LYS A CA 1
ATOM 737 C C . LYS A 1 97 ? -9.055 -13.514 -0.208 1.00 89.69 97 LYS A C 1
ATOM 739 O O . LYS A 1 97 ? -8.397 -12.520 -0.524 1.00 89.69 97 LYS A O 1
ATOM 744 N N . ARG A 1 98 ? -8.721 -14.764 -0.550 1.00 92.31 98 ARG A N 1
ATOM 745 C CA . ARG A 1 98 ? -7.494 -15.138 -1.280 1.00 92.31 98 ARG A CA 1
ATOM 746 C C . ARG A 1 98 ? -7.323 -14.394 -2.603 1.00 92.31 98 ARG A C 1
ATOM 748 O O . ARG A 1 98 ? -6.195 -14.154 -3.008 1.00 92.31 98 ARG A O 1
ATOM 755 N N . LEU A 1 99 ? -8.418 -13.972 -3.240 1.00 92.69 99 LEU A N 1
ATOM 756 C CA . LEU A 1 99 ? -8.364 -13.159 -4.456 1.00 92.69 99 LEU A CA 1
ATOM 757 C C . LEU A 1 99 ? -7.540 -11.877 -4.258 1.00 92.69 99 LEU A C 1
ATOM 759 O O . LEU A 1 99 ? -6.652 -11.600 -5.051 1.00 92.69 99 LEU A O 1
ATOM 763 N N . PHE A 1 100 ? -7.793 -11.117 -3.191 1.00 91.50 100 PHE A N 1
ATOM 764 C CA . PHE A 1 100 ? -7.113 -9.837 -2.961 1.00 91.50 100 PHE A CA 1
ATOM 765 C C . PHE A 1 100 ? -5.761 -9.996 -2.268 1.00 91.50 100 PHE A C 1
ATOM 767 O O . PHE A 1 100 ? -4.887 -9.152 -2.434 1.00 91.50 100 PHE A O 1
ATOM 774 N N . THR A 1 101 ? -5.587 -11.062 -1.487 1.00 92.94 101 THR A N 1
ATOM 775 C CA . THR A 1 101 ? -4.372 -11.271 -0.690 1.00 92.94 101 THR A CA 1
ATOM 776 C C . THR A 1 101 ? -3.296 -12.083 -1.404 1.00 92.94 101 THR A C 1
ATOM 778 O O . THR A 1 101 ? -2.115 -11.895 -1.127 1.00 92.94 101 THR A O 1
ATOM 781 N N . ILE A 1 102 ? -3.695 -12.955 -2.331 1.00 95.44 102 ILE A N 1
ATOM 782 C CA . ILE A 1 102 ? -2.804 -13.819 -3.112 1.00 95.44 102 ILE A CA 1
ATOM 783 C C . ILE A 1 102 ? -2.999 -13.562 -4.608 1.00 95.44 102 ILE A C 1
ATOM 785 O O . ILE A 1 102 ? -2.032 -13.293 -5.311 1.00 95.44 102 ILE A O 1
ATOM 789 N N . GLY A 1 103 ? -4.243 -13.594 -5.090 1.00 96.69 103 GLY A N 1
ATOM 790 C CA . GLY A 1 103 ? -4.553 -13.498 -6.519 1.00 96.69 103 GLY A CA 1
ATOM 791 C C . GLY A 1 103 ? -4.032 -12.218 -7.173 1.00 96.69 103 GLY A C 1
ATOM 792 O O . GLY A 1 103 ? -3.340 -12.296 -8.179 1.00 96.69 103 GLY A O 1
ATOM 793 N N . VAL A 1 104 ? -4.305 -11.050 -6.585 1.00 96.69 104 VAL A N 1
ATOM 794 C CA . VAL A 1 104 ? -3.878 -9.748 -7.131 1.00 96.69 104 VAL A CA 1
ATOM 795 C C . VAL A 1 104 ? -2.345 -9.616 -7.217 1.00 96.69 104 VAL A C 1
ATOM 797 O O . VAL A 1 104 ? -1.861 -9.320 -8.310 1.00 96.69 104 VAL A O 1
ATOM 800 N N . PRO A 1 105 ? -1.557 -9.858 -6.145 1.00 97.19 105 PRO A N 1
ATOM 801 C CA . PRO A 1 105 ? -0.093 -9.830 -6.230 1.00 97.19 105 PRO A CA 1
ATOM 802 C C . PRO A 1 105 ? 0.486 -10.803 -7.264 1.00 97.19 105 PRO A C 1
ATOM 804 O O . PRO A 1 105 ? 1.366 -10.421 -8.033 1.00 97.19 105 PRO A O 1
ATOM 807 N N . ILE A 1 106 ? -0.031 -12.036 -7.323 1.00 97.81 106 ILE A N 1
ATOM 808 C CA . ILE A 1 106 ? 0.442 -13.050 -8.275 1.00 97.81 106 ILE A CA 1
ATOM 809 C C . ILE A 1 106 ? 0.071 -12.674 -9.711 1.00 97.81 106 ILE A C 1
ATOM 811 O O . ILE A 1 106 ? 0.902 -12.797 -10.604 1.00 97.81 106 ILE A O 1
ATOM 815 N N . LEU A 1 107 ? -1.130 -12.146 -9.946 1.00 98.06 107 LEU A N 1
ATOM 816 C CA . LEU A 1 107 ? -1.515 -11.644 -11.263 1.00 98.06 107 LEU A CA 1
ATOM 817 C C . LEU A 1 107 ? -0.595 -10.505 -11.711 1.00 98.06 107 LEU A C 1
ATOM 819 O O . LEU A 1 107 ? -0.162 -10.495 -12.859 1.00 98.06 107 LEU A O 1
ATOM 823 N N . CYS A 1 108 ? -0.244 -9.584 -10.808 1.00 98.00 108 CYS A N 1
ATOM 824 C CA . CYS A 1 108 ? 0.742 -8.550 -11.115 1.00 98.00 108 CYS A CA 1
ATOM 825 C C . CYS A 1 108 ? 2.087 -9.186 -11.491 1.00 98.00 108 CYS A C 1
ATOM 827 O O . CYS A 1 108 ? 2.648 -8.840 -12.523 1.00 98.00 108 CYS A O 1
ATOM 829 N N . MET A 1 109 ? 2.565 -10.168 -10.719 1.00 98.06 109 MET A N 1
ATOM 830 C CA . MET A 1 109 ? 3.810 -10.898 -11.007 1.00 98.06 109 MET A CA 1
ATOM 831 C C . MET A 1 109 ? 3.830 -11.470 -12.419 1.00 98.06 109 MET A C 1
ATOM 833 O O . MET A 1 109 ? 4.778 -11.227 -13.164 1.00 98.06 109 MET A O 1
ATOM 837 N N . LEU A 1 110 ? 2.753 -12.147 -12.809 1.00 98.00 110 LEU A N 1
ATOM 838 C CA . LEU A 1 110 ? 2.612 -12.711 -14.146 1.00 98.00 110 LEU A CA 1
ATOM 839 C C . LEU A 1 110 ? 2.614 -11.623 -15.224 1.00 98.00 110 LEU A C 1
ATOM 841 O O . LEU A 1 110 ? 3.387 -11.715 -16.172 1.00 98.00 110 LEU A O 1
ATOM 845 N N . LEU A 1 111 ? 1.811 -10.567 -15.063 1.00 97.81 111 LEU A N 1
ATOM 846 C CA . LEU A 1 111 ? 1.749 -9.466 -16.031 1.00 97.81 111 LEU A CA 1
ATOM 847 C C . LEU A 1 111 ? 3.105 -8.768 -16.207 1.00 97.81 111 LEU A C 1
ATOM 849 O O . LEU A 1 111 ? 3.479 -8.429 -17.324 1.00 97.81 111 LEU A O 1
ATOM 853 N N . PHE A 1 112 ? 3.872 -8.588 -15.130 1.00 97.81 112 PHE A N 1
ATOM 854 C CA . PHE A 1 112 ? 5.199 -7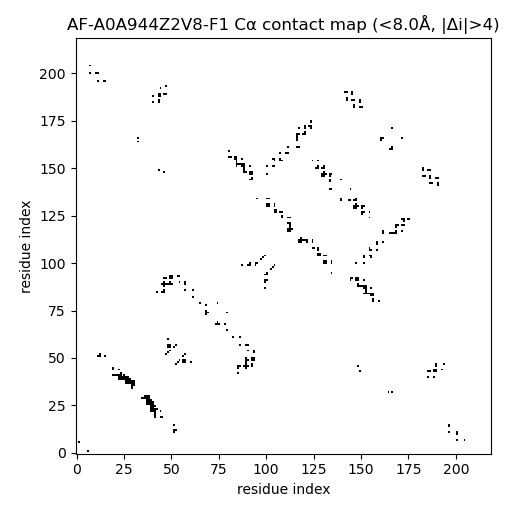.977 -15.212 1.00 97.81 112 PHE A CA 1
ATOM 855 C C . PHE A 1 112 ? 6.188 -8.855 -15.968 1.00 97.81 112 PHE A C 1
ATOM 857 O O . PHE A 1 112 ? 6.884 -8.368 -16.852 1.00 97.81 112 PHE A O 1
ATOM 864 N N . VAL A 1 113 ? 6.242 -10.149 -15.643 1.00 97.75 113 VAL A N 1
ATOM 865 C CA . VAL A 1 113 ? 7.182 -11.085 -16.274 1.00 97.75 113 VAL A CA 1
ATOM 866 C C . VAL A 1 113 ? 6.826 -11.342 -17.742 1.00 97.75 113 VAL A C 1
ATOM 868 O O . VAL A 1 113 ? 7.722 -11.593 -18.538 1.00 97.75 113 VAL A O 1
ATOM 871 N N . LEU A 1 114 ? 5.552 -11.236 -18.130 1.00 97.50 114 LEU A N 1
ATOM 872 C CA . LEU A 1 114 ? 5.129 -11.354 -19.532 1.00 97.50 114 LEU A CA 1
ATOM 873 C C . LEU A 1 114 ? 5.496 -10.132 -20.390 1.00 97.50 114 LEU A C 1
ATOM 875 O O . LEU A 1 114 ? 5.543 -10.232 -21.614 1.00 97.50 114 LEU A O 1
ATOM 879 N N . HIS A 1 115 ? 5.759 -8.979 -19.778 1.00 97.00 115 HIS A N 1
ATOM 880 C CA . HIS A 1 115 ? 6.154 -7.768 -20.492 1.00 97.00 115 HIS A CA 1
ATOM 881 C C . HIS A 1 115 ? 7.662 -7.790 -20.815 1.00 97.00 115 HIS A C 1
ATOM 883 O O . HIS A 1 115 ? 8.443 -8.083 -19.911 1.00 97.00 115 HIS A O 1
ATOM 889 N N . PRO A 1 116 ? 8.135 -7.400 -22.018 1.00 96.50 116 PRO A N 1
ATOM 890 C CA . PRO A 1 116 ? 9.555 -7.526 -22.395 1.00 96.50 116 PRO A CA 1
ATOM 891 C C . PRO A 1 116 ? 10.542 -6.846 -21.425 1.00 96.50 116 PRO A C 1
ATOM 893 O O . PRO A 1 116 ? 11.592 -7.377 -21.083 1.00 96.50 116 PRO A O 1
ATOM 896 N N . GLN A 1 117 ? 10.188 -5.662 -20.932 1.00 96.81 117 GLN A N 1
ATOM 897 C CA . GLN A 1 117 ? 10.997 -4.888 -19.989 1.00 96.81 117 GLN A CA 1
ATOM 898 C C . GLN A 1 117 ? 10.974 -5.510 -18.588 1.00 96.81 117 GLN A C 1
ATOM 900 O O . GLN A 1 117 ? 11.984 -5.468 -17.881 1.00 96.81 117 GLN A O 1
ATOM 905 N N . GLY A 1 118 ? 9.829 -6.076 -18.194 1.00 95.75 118 GLY A N 1
ATOM 906 C CA . GLY A 1 118 ? 9.645 -6.702 -16.891 1.00 95.75 118 GLY A CA 1
ATOM 907 C C . GLY A 1 118 ? 10.233 -8.112 -16.826 1.00 95.75 118 GLY A C 1
ATOM 908 O O . GLY A 1 118 ? 10.786 -8.476 -15.793 1.00 95.75 118 GLY A O 1
ATOM 909 N N . SER A 1 119 ? 10.245 -8.863 -17.932 1.00 96.69 119 SER A N 1
ATOM 910 C CA . SER A 1 119 ? 10.953 -10.143 -18.045 1.00 96.69 119 SER A CA 1
ATOM 911 C C . SER A 1 119 ? 12.459 -9.961 -17.829 1.00 96.69 119 SER A C 1
ATOM 913 O O . SER A 1 119 ? 13.066 -10.691 -17.046 1.00 96.69 119 SER A O 1
ATOM 915 N N . GLY A 1 120 ? 13.049 -8.909 -18.408 1.00 96.81 120 GLY A N 1
ATOM 916 C CA . GLY A 1 120 ? 14.447 -8.538 -18.173 1.00 96.81 120 GLY A CA 1
ATOM 917 C C . GLY A 1 120 ? 14.753 -8.112 -16.729 1.00 96.81 120 GLY A C 1
ATOM 918 O O . GLY A 1 120 ? 15.908 -8.133 -16.314 1.00 96.81 120 GLY A O 1
ATOM 919 N N . ALA A 1 121 ? 13.735 -7.741 -15.948 1.00 97.12 121 ALA A N 1
ATOM 920 C CA . ALA A 1 121 ? 13.852 -7.343 -14.545 1.00 97.12 121 ALA A CA 1
ATOM 921 C C . ALA A 1 121 ? 13.036 -8.253 -13.614 1.00 97.12 121 ALA A C 1
ATOM 923 O O . ALA A 1 121 ? 12.584 -7.805 -12.562 1.00 97.12 121 ALA A O 1
ATOM 924 N N . TRP A 1 122 ? 12.833 -9.525 -13.972 1.00 97.00 122 TRP A N 1
ATOM 925 C CA . TRP A 1 122 ? 11.903 -10.430 -13.283 1.00 97.00 122 TRP A CA 1
ATOM 926 C C . TRP A 1 122 ? 12.118 -10.500 -11.760 1.00 97.00 122 TRP A C 1
ATOM 928 O O . TRP A 1 122 ? 11.147 -10.610 -11.012 1.00 97.00 122 TRP A O 1
ATOM 938 N N . MET A 1 123 ? 13.363 -10.360 -11.285 1.00 97.56 123 MET A N 1
ATOM 939 C CA . MET A 1 123 ? 13.721 -10.335 -9.857 1.00 97.56 123 MET A CA 1
ATOM 940 C C . MET A 1 123 ? 12.968 -9.249 -9.079 1.00 97.56 123 MET A C 1
ATOM 942 O O . MET A 1 123 ? 12.626 -9.439 -7.916 1.00 97.56 123 MET A O 1
ATOM 946 N N . TYR A 1 124 ? 12.658 -8.127 -9.731 1.00 96.88 124 TYR A N 1
ATOM 947 C CA . TYR A 1 124 ? 11.865 -7.041 -9.165 1.00 96.88 124 TYR A CA 1
ATOM 948 C C . TYR A 1 124 ? 10.479 -7.514 -8.701 1.00 96.88 124 TYR A C 1
ATOM 950 O O . TYR A 1 124 ? 9.978 -7.087 -7.661 1.00 96.88 124 TYR A O 1
ATOM 958 N N . SER A 1 125 ? 9.875 -8.449 -9.439 1.00 97.38 125 SER A N 1
ATOM 959 C CA . SER A 1 125 ? 8.546 -8.985 -9.136 1.00 97.38 125 SER A CA 1
ATOM 960 C C . SER A 1 125 ? 8.518 -9.902 -7.903 1.00 97.38 125 SER A C 1
ATOM 962 O O . SER A 1 125 ? 7.450 -10.127 -7.334 1.00 97.38 125 SER A O 1
ATOM 964 N N . LEU A 1 126 ? 9.677 -10.375 -7.415 1.00 97.69 126 LEU A N 1
ATOM 965 C CA . LEU A 1 126 ? 9.766 -11.243 -6.231 1.00 97.69 126 LEU A CA 1
ATOM 966 C C . LEU A 1 126 ? 9.270 -10.558 -4.953 1.00 97.69 126 LEU A C 1
ATOM 968 O O . LEU A 1 126 ? 8.772 -11.228 -4.047 1.00 97.69 126 LEU A O 1
ATOM 972 N N . TYR A 1 127 ? 9.308 -9.224 -4.895 1.00 97.81 127 TYR A N 1
ATOM 973 C CA . TYR A 1 127 ? 8.675 -8.461 -3.818 1.00 97.81 127 TYR A CA 1
ATOM 974 C C . TYR A 1 127 ? 7.181 -8.771 -3.665 1.00 97.81 127 TYR A C 1
ATOM 976 O O . TYR A 1 127 ? 6.616 -8.619 -2.583 1.00 97.81 127 TYR A O 1
ATOM 984 N N . TRP A 1 128 ? 6.516 -9.224 -4.726 1.00 97.88 128 TRP A N 1
ATOM 985 C CA . TRP A 1 128 ? 5.079 -9.482 -4.723 1.00 97.88 128 TRP A CA 1
ATOM 986 C C . TRP A 1 128 ? 4.724 -10.888 -4.235 1.00 97.88 128 TRP A C 1
ATOM 988 O O . TRP A 1 128 ? 3.544 -11.211 -4.114 1.00 97.88 128 TRP A O 1
ATOM 998 N N . LEU A 1 129 ? 5.725 -11.679 -3.836 1.00 97.56 129 LEU A N 1
ATOM 999 C CA . LEU A 1 129 ? 5.538 -12.853 -2.985 1.00 97.56 129 LEU A CA 1
ATOM 1000 C C . LEU A 1 129 ? 5.306 -12.464 -1.515 1.00 97.56 129 LEU A C 1
ATOM 1002 O O . LEU A 1 129 ? 4.705 -13.233 -0.766 1.00 97.56 129 LEU A O 1
ATOM 1006 N N . ILE A 1 130 ? 5.702 -11.255 -1.094 1.00 96.94 130 ILE A N 1
ATOM 1007 C CA . ILE A 1 130 ? 5.551 -10.798 0.297 1.00 96.94 130 ILE A CA 1
ATOM 1008 C C . ILE A 1 130 ? 4.077 -10.738 0.738 1.00 96.94 130 ILE A C 1
ATOM 1010 O O . ILE A 1 130 ? 3.780 -11.282 1.806 1.00 96.94 130 ILE A O 1
ATOM 1014 N N . PRO A 1 131 ? 3.125 -10.139 -0.016 1.00 96.25 131 PRO A N 1
ATOM 1015 C CA . PRO A 1 131 ? 1.723 -10.137 0.402 1.00 96.25 131 PRO A CA 1
ATOM 1016 C C . PRO A 1 131 ? 1.117 -11.547 0.530 1.00 96.25 131 PRO A C 1
ATOM 1018 O O . PRO A 1 131 ? 0.546 -11.820 1.588 1.00 96.25 131 PRO A O 1
ATOM 1021 N N . PRO A 1 132 ? 1.287 -12.480 -0.434 1.00 96.44 132 PRO A N 1
ATOM 1022 C CA . PRO A 1 132 ? 0.871 -13.869 -0.257 1.00 96.44 132 PRO A CA 1
ATOM 1023 C C . PRO A 1 132 ? 1.459 -14.521 0.998 1.00 96.44 132 PRO A C 1
ATOM 1025 O O . PRO A 1 132 ? 0.714 -15.104 1.782 1.00 96.44 132 PRO A O 1
ATOM 1028 N N . LEU A 1 133 ? 2.764 -14.367 1.248 1.00 95.75 133 LEU A N 1
ATOM 1029 C CA . LEU A 1 133 ? 3.420 -14.927 2.436 1.00 95.75 133 LEU A CA 1
ATOM 1030 C C . LEU A 1 133 ? 2.853 -14.341 3.738 1.00 95.75 133 LEU A C 1
ATOM 1032 O O . LEU A 1 133 ? 2.570 -15.078 4.684 1.00 95.75 133 LEU A O 1
ATOM 1036 N N . CYS A 1 134 ? 2.596 -13.031 3.778 1.00 94.75 134 CYS A N 1
ATOM 1037 C CA . CYS A 1 134 ? 1.909 -12.386 4.899 1.00 94.75 134 CYS A CA 1
ATOM 1038 C C . CYS A 1 134 ? 0.472 -12.908 5.069 1.00 94.75 134 CYS A C 1
ATOM 1040 O O . CYS A 1 134 ? -0.040 -12.980 6.189 1.00 94.75 134 CYS A O 1
ATOM 1042 N N . ALA A 1 135 ? -0.190 -13.270 3.967 1.00 91.62 135 ALA A N 1
ATOM 1043 C CA . ALA A 1 135 ? -1.561 -13.757 3.956 1.00 91.62 135 ALA A CA 1
ATOM 1044 C C . ALA A 1 135 ? -1.724 -15.178 4.509 1.00 91.62 135 ALA A C 1
ATOM 1046 O O . ALA A 1 135 ? -2.793 -15.483 5.037 1.00 91.62 135 ALA A O 1
ATOM 1047 N N . LEU A 1 136 ? -0.681 -16.013 4.442 1.00 90.81 136 LEU A N 1
ATOM 1048 C CA . LEU A 1 136 ? -0.695 -17.383 4.971 1.00 90.81 136 LEU A CA 1
ATOM 1049 C C . LEU A 1 136 ? -0.789 -17.436 6.504 1.00 90.81 136 LEU A C 1
ATOM 1051 O O . LEU A 1 136 ? -1.210 -18.446 7.069 1.00 90.81 136 LEU A O 1
ATOM 1055 N N . LYS A 1 137 ? -0.430 -16.354 7.206 1.00 89.94 137 LYS A N 1
ATOM 1056 C CA . LYS A 1 137 ? -0.486 -16.316 8.669 1.00 89.94 137 LYS A CA 1
ATOM 1057 C C . LYS A 1 137 ? -1.921 -16.092 9.159 1.00 89.94 137 LYS A C 1
ATOM 1059 O O . LYS A 1 137 ? -2.496 -15.029 8.938 1.00 89.94 137 LYS A O 1
ATOM 1064 N N . LYS A 1 138 ? -2.463 -17.066 9.904 1.00 70.38 138 LYS A N 1
ATOM 1065 C CA . LYS A 1 138 ? -3.835 -17.047 10.462 1.00 70.38 138 LYS A CA 1
ATOM 1066 C C . LYS A 1 138 ? -4.111 -15.831 11.361 1.00 70.38 138 LYS A C 1
ATOM 1068 O O . LYS A 1 138 ? -5.176 -15.237 11.273 1.00 70.38 138 LYS A O 1
ATOM 1073 N N . ASN A 1 139 ? -3.129 -15.434 12.176 1.00 77.00 139 ASN A N 1
ATOM 1074 C CA . ASN A 1 139 ? -3.203 -14.263 13.055 1.00 77.00 139 ASN A CA 1
ATOM 1075 C C . ASN A 1 139 ? -2.211 -13.197 12.576 1.00 77.00 139 ASN A C 1
ATOM 1077 O O . ASN A 1 139 ? -1.053 -13.167 13.008 1.00 77.00 139 ASN A O 1
ATOM 1081 N N . LYS A 1 140 ? -2.643 -12.345 11.643 1.00 80.31 140 LYS A N 1
ATOM 1082 C CA . LYS A 1 140 ? -1.798 -11.268 11.116 1.00 80.31 140 LYS A CA 1
ATOM 1083 C C . LYS A 1 140 ? -1.610 -10.192 12.180 1.00 80.31 140 LYS A C 1
ATOM 1085 O O . LYS A 1 140 ? -2.577 -9.629 12.692 1.00 80.31 140 LYS A O 1
ATOM 1090 N N . SER A 1 141 ? -0.356 -9.887 12.500 1.00 92.81 141 SER A N 1
ATOM 1091 C CA . SER A 1 141 ? -0.044 -8.675 13.252 1.00 92.81 141 SER A CA 1
ATOM 1092 C C . SER A 1 141 ? -0.340 -7.449 12.385 1.00 92.81 141 SER A C 1
ATOM 1094 O O . SER A 1 141 ? -0.332 -7.531 11.157 1.00 92.81 141 SER A O 1
ATOM 1096 N N . ILE A 1 142 ? -0.552 -6.292 13.015 1.00 94.69 142 ILE A N 1
ATOM 1097 C CA . ILE A 1 142 ? -0.758 -5.021 12.296 1.00 94.69 142 ILE A CA 1
ATOM 1098 C C . ILE A 1 142 ? 0.415 -4.749 11.345 1.00 94.69 142 ILE A C 1
ATOM 1100 O O . ILE A 1 142 ? 0.197 -4.293 10.228 1.00 94.69 142 ILE A O 1
ATOM 1104 N N . LEU A 1 143 ? 1.638 -5.101 11.759 1.00 95.69 143 LEU A N 1
ATOM 1105 C CA . LEU A 1 143 ? 2.836 -4.983 10.933 1.00 95.69 143 LEU A CA 1
ATOM 1106 C C . LEU A 1 143 ? 2.748 -5.838 9.660 1.00 95.69 143 LEU A C 1
ATOM 1108 O O . LEU A 1 143 ? 3.006 -5.325 8.580 1.00 95.69 143 LEU A O 1
ATOM 1112 N N . LEU A 1 144 ? 2.340 -7.108 9.759 1.00 95.38 144 LEU A N 1
ATOM 1113 C CA . LEU A 1 144 ? 2.198 -7.991 8.591 1.00 95.38 144 LEU A CA 1
ATOM 1114 C C . LEU A 1 144 ? 1.048 -7.564 7.673 1.00 95.38 144 LEU A C 1
ATOM 1116 O O . LEU A 1 144 ? 1.161 -7.656 6.451 1.00 95.38 144 LEU A O 1
ATOM 1120 N N . THR A 1 145 ? -0.052 -7.073 8.246 1.00 95.38 145 THR A N 1
ATOM 1121 C CA . THR A 1 145 ? -1.159 -6.509 7.466 1.00 95.38 145 THR A CA 1
ATOM 1122 C C . THR A 1 145 ? -0.705 -5.265 6.705 1.00 95.38 145 THR A C 1
ATOM 1124 O O . THR A 1 145 ? -0.977 -5.152 5.510 1.00 95.38 145 THR A O 1
ATOM 1127 N N . ALA A 1 146 ? 0.034 -4.370 7.362 1.00 96.25 146 ALA A N 1
ATOM 1128 C CA . ALA A 1 146 ? 0.588 -3.177 6.739 1.00 96.25 146 ALA A CA 1
ATOM 1129 C C . ALA A 1 146 ? 1.612 -3.516 5.655 1.00 96.25 146 ALA A C 1
ATOM 1131 O O . ALA A 1 146 ? 1.511 -2.982 4.556 1.00 96.25 146 ALA A O 1
ATOM 1132 N N . LEU A 1 147 ? 2.521 -4.455 5.920 1.00 97.00 147 LEU A N 1
ATOM 1133 C CA . LEU A 1 147 ? 3.530 -4.896 4.962 1.00 97.00 147 LEU A CA 1
ATOM 1134 C C . LEU A 1 147 ? 2.884 -5.475 3.697 1.00 97.00 147 LEU A C 1
ATOM 1136 O O . LEU A 1 147 ? 3.176 -5.047 2.586 1.00 97.00 147 LEU A O 1
ATOM 1140 N N . GLY A 1 148 ? 1.937 -6.404 3.848 1.00 96.44 148 GLY A N 1
ATOM 1141 C CA . GLY A 1 148 ? 1.236 -6.959 2.691 1.00 96.44 148 GLY A CA 1
ATOM 1142 C C . GLY A 1 148 ? 0.404 -5.913 1.938 1.00 96.44 148 GLY A C 1
ATOM 1143 O O . GLY A 1 148 ? 0.343 -5.939 0.710 1.00 96.44 148 GLY A O 1
ATOM 1144 N N . SER A 1 149 ? -0.180 -4.943 2.647 1.00 96.12 149 SER A N 1
ATOM 1145 C CA . SER A 1 149 ? -0.947 -3.851 2.041 1.00 96.12 149 SER A CA 1
ATOM 1146 C C . SER A 1 149 ? -0.055 -2.922 1.205 1.00 96.12 149 SER A C 1
ATOM 1148 O O . SER A 1 149 ? -0.378 -2.636 0.050 1.00 96.12 149 SER A O 1
ATOM 1150 N N . THR A 1 150 ? 1.105 -2.511 1.728 1.00 95.75 150 THR A N 1
ATOM 1151 C CA . THR A 1 150 ? 2.042 -1.619 1.021 1.00 95.75 150 THR A CA 1
ATOM 1152 C C . THR A 1 150 ? 2.676 -2.288 -0.197 1.00 95.75 150 THR A C 1
ATOM 1154 O O . THR A 1 150 ? 2.817 -1.637 -1.239 1.00 95.75 150 THR A O 1
ATOM 1157 N N . PHE A 1 151 ? 3.002 -3.581 -0.108 1.00 96.88 151 PHE A N 1
ATOM 1158 C CA . PHE A 1 151 ? 3.496 -4.359 -1.245 1.00 96.88 151 PHE A CA 1
ATOM 1159 C C . PHE A 1 151 ? 2.397 -4.690 -2.268 1.00 96.88 151 PHE A C 1
ATOM 1161 O O . PHE A 1 151 ? 2.696 -4.760 -3.456 1.00 96.88 151 PHE A O 1
ATOM 1168 N N . THR A 1 152 ? 1.125 -4.794 -1.863 1.00 97.25 152 THR A N 1
ATOM 1169 C CA . THR A 1 152 ? -0.002 -4.920 -2.811 1.00 97.25 152 THR A CA 1
ATOM 1170 C C . THR A 1 152 ? -0.216 -3.631 -3.604 1.00 97.25 152 THR A C 1
ATOM 1172 O O . THR A 1 152 ? -0.337 -3.688 -4.827 1.00 97.25 152 THR A O 1
ATOM 1175 N N . ALA A 1 153 ? -0.200 -2.462 -2.944 1.00 94.69 153 ALA A N 1
ATOM 1176 C CA . ALA A 1 153 ? -0.212 -1.176 -3.654 1.00 94.69 153 ALA A CA 1
ATOM 1177 C C . ALA A 1 153 ? 0.955 -1.095 -4.641 1.00 94.69 153 ALA A C 1
ATOM 1179 O O . ALA A 1 153 ? 0.790 -0.668 -5.778 1.00 94.69 153 ALA A O 1
ATOM 1180 N N . HIS A 1 154 ? 2.138 -1.520 -4.211 1.00 95.19 154 HIS A N 1
ATOM 1181 C CA . HIS A 1 154 ? 3.314 -1.495 -5.061 1.00 95.19 154 HIS A CA 1
ATOM 1182 C C . HIS A 1 154 ? 3.193 -2.402 -6.283 1.00 95.19 154 HIS A C 1
ATOM 1184 O O . HIS A 1 154 ? 3.460 -1.932 -7.377 1.00 95.19 154 HIS A O 1
ATOM 1190 N N . ALA A 1 155 ? 2.727 -3.642 -6.123 1.00 96.75 155 ALA A N 1
ATOM 1191 C CA . ALA A 1 155 ? 2.511 -4.555 -7.241 1.00 96.75 155 ALA A CA 1
ATOM 1192 C C . ALA A 1 155 ? 1.584 -3.935 -8.299 1.00 96.75 155 ALA A C 1
ATOM 1194 O O . ALA A 1 155 ? 1.970 -3.791 -9.456 1.00 96.75 155 ALA A O 1
ATOM 1195 N N . VAL A 1 156 ? 0.405 -3.463 -7.882 1.00 95.62 156 VAL A N 1
ATOM 1196 C CA . VAL A 1 156 ? -0.577 -2.841 -8.785 1.00 95.62 156 VAL A CA 1
ATOM 1197 C C . VAL A 1 156 ? -0.024 -1.565 -9.428 1.00 95.62 156 VAL A C 1
ATOM 1199 O O . VAL A 1 156 ? -0.179 -1.356 -10.629 1.00 95.62 156 VAL A O 1
ATOM 1202 N N . GLY A 1 157 ? 0.651 -0.723 -8.642 1.00 91.88 157 GLY A N 1
ATOM 1203 C CA . GLY A 1 157 ? 1.272 0.506 -9.130 1.00 91.88 157 GLY A CA 1
ATOM 1204 C C . GLY A 1 157 ? 2.378 0.249 -10.150 1.00 91.88 157 GLY A C 1
ATOM 1205 O O . GLY A 1 157 ? 2.446 0.954 -11.150 1.00 91.88 157 GLY A O 1
ATOM 1206 N N . SER A 1 158 ? 3.200 -0.780 -9.943 1.00 92.75 158 SER A N 1
ATOM 1207 C CA . SER A 1 158 ? 4.282 -1.146 -10.857 1.00 92.75 158 SER A CA 1
ATOM 1208 C C . SER A 1 158 ? 3.761 -1.668 -12.193 1.00 92.75 158 SER A C 1
ATOM 1210 O O . SER A 1 158 ? 4.326 -1.317 -13.221 1.00 92.75 158 SER A O 1
ATOM 1212 N N . ILE A 1 159 ? 2.658 -2.427 -12.215 1.00 94.81 159 ILE A N 1
ATOM 1213 C CA . ILE A 1 159 ? 2.018 -2.841 -13.478 1.00 94.81 159 ILE A CA 1
ATOM 1214 C C . ILE A 1 159 ? 1.470 -1.641 -14.229 1.00 94.81 159 ILE A C 1
ATOM 1216 O O . ILE A 1 159 ? 1.756 -1.467 -15.408 1.00 94.81 159 ILE A O 1
ATOM 1220 N N . ILE A 1 160 ? 0.743 -0.772 -13.538 1.00 90.75 160 ILE A N 1
ATOM 1221 C CA . ILE A 1 160 ? 0.268 0.478 -14.124 1.00 90.75 160 ILE A CA 1
ATOM 1222 C C . ILE A 1 160 ? 1.438 1.267 -14.735 1.00 90.75 160 ILE A C 1
ATOM 1224 O O . ILE A 1 160 ? 1.369 1.700 -15.880 1.00 90.75 160 ILE A O 1
ATOM 1228 N N . TRP A 1 161 ? 2.538 1.412 -13.998 1.00 88.19 161 TRP A N 1
ATOM 1229 C CA . TRP A 1 161 ? 3.709 2.153 -14.457 1.00 88.19 161 TRP A CA 1
ATOM 1230 C C . TRP A 1 161 ? 4.389 1.500 -15.662 1.00 88.19 161 TRP A C 1
ATOM 1232 O O . TRP A 1 161 ? 4.774 2.186 -16.606 1.00 88.19 161 TRP A O 1
ATOM 1242 N N . LEU A 1 162 ? 4.509 0.172 -15.649 1.00 91.75 162 LEU A N 1
ATOM 1243 C CA . LEU A 1 162 ? 5.103 -0.607 -16.728 1.00 91.75 162 LEU A CA 1
ATOM 1244 C C . LEU A 1 162 ? 4.352 -0.410 -18.044 1.00 91.75 162 LEU A C 1
ATOM 1246 O O . LEU A 1 162 ? 4.978 -0.082 -19.047 1.00 91.75 162 LEU A O 1
ATOM 1250 N N . TYR A 1 163 ? 3.026 -0.543 -18.016 1.00 90.25 163 TYR A N 1
ATOM 1251 C CA . TYR A 1 163 ? 2.198 -0.478 -19.219 1.00 90.25 163 TYR A CA 1
ATOM 1252 C C . TYR A 1 163 ? 1.873 0.955 -19.666 1.00 90.25 163 TYR A C 1
ATOM 1254 O O . TYR A 1 163 ? 1.582 1.165 -20.840 1.00 90.25 163 TYR A O 1
ATOM 1262 N N . CYS A 1 164 ? 1.924 1.949 -18.772 1.00 86.00 164 CYS A N 1
ATOM 1263 C CA . CYS A 1 164 ? 1.623 3.341 -19.130 1.00 86.00 164 CYS A CA 1
ATOM 1264 C C . CYS A 1 164 ? 2.861 4.192 -19.440 1.00 86.00 164 CYS A C 1
ATOM 1266 O O . CYS A 1 164 ? 2.753 5.138 -20.215 1.00 86.00 164 CYS A O 1
ATOM 1268 N N . LEU A 1 165 ? 4.010 3.914 -18.814 1.00 81.12 165 LEU A N 1
ATOM 1269 C CA . LEU A 1 165 ? 5.205 4.767 -18.902 1.00 81.12 165 LEU A CA 1
ATOM 1270 C C . LEU A 1 165 ? 6.447 4.042 -19.432 1.00 81.12 165 LEU A C 1
ATOM 1272 O O . LEU A 1 165 ? 7.409 4.711 -19.799 1.00 81.12 165 LEU A O 1
ATOM 1276 N N . GLY A 1 166 ? 6.439 2.706 -19.503 1.00 81.50 166 GLY A N 1
ATOM 1277 C CA . GLY A 1 166 ? 7.428 1.944 -20.270 1.00 81.50 166 GLY A CA 1
ATOM 1278 C C . GLY A 1 166 ? 8.883 2.135 -19.830 1.00 81.50 166 GLY A C 1
ATOM 1279 O O . GLY A 1 166 ? 9.758 2.321 -20.673 1.00 81.50 166 GLY A O 1
ATOM 1280 N N . LEU A 1 167 ? 9.167 2.099 -18.521 1.00 88.31 167 LEU A N 1
ATOM 1281 C CA . LEU A 1 167 ? 10.544 2.211 -18.019 1.00 88.31 167 LEU A CA 1
ATOM 1282 C C . LEU A 1 167 ? 11.459 1.096 -18.572 1.00 88.31 167 LEU A C 1
ATOM 1284 O O . LEU A 1 167 ? 11.029 -0.061 -18.651 1.00 88.31 167 LEU A O 1
ATOM 1288 N N . PRO A 1 168 ? 12.736 1.401 -18.880 1.00 94.12 168 PRO A N 1
ATOM 1289 C CA . PRO A 1 168 ? 13.692 0.397 -19.335 1.00 94.12 168 PRO A CA 1
ATOM 1290 C C . PRO A 1 168 ? 14.052 -0.582 -18.211 1.00 94.12 168 PRO A C 1
ATOM 1292 O O . PRO A 1 168 ? 14.050 -0.231 -17.030 1.00 94.12 168 PRO A O 1
ATOM 1295 N N . THR A 1 169 ? 14.445 -1.802 -18.581 1.00 96.38 169 THR A N 1
ATOM 1296 C CA . THR A 1 169 ? 14.848 -2.874 -17.653 1.00 96.38 169 THR A CA 1
ATOM 1297 C C . THR A 1 169 ? 15.883 -2.425 -16.618 1.00 96.38 169 THR A C 1
ATOM 1299 O O . THR A 1 169 ? 15.732 -2.714 -15.433 1.00 96.38 169 THR A O 1
ATOM 1302 N N . ALA A 1 170 ? 16.895 -1.654 -17.028 1.00 95.62 170 ALA A N 1
ATOM 1303 C CA . ALA A 1 170 ? 17.916 -1.140 -16.114 1.00 95.62 170 ALA A CA 1
ATOM 1304 C C . ALA A 1 170 ? 17.330 -0.245 -15.004 1.00 95.62 170 ALA A C 1
ATOM 1306 O O . ALA A 1 170 ? 17.768 -0.322 -13.857 1.00 95.62 170 ALA A O 1
ATOM 1307 N N . ALA A 1 171 ? 16.303 0.558 -15.314 1.00 94.75 171 ALA A N 1
ATOM 1308 C CA . ALA A 1 171 ? 15.625 1.379 -14.313 1.00 94.75 171 ALA A CA 1
ATOM 1309 C C . ALA A 1 171 ? 14.867 0.506 -13.302 1.00 94.75 171 ALA A C 1
ATOM 1311 O O . ALA A 1 171 ? 14.957 0.751 -12.104 1.00 94.75 171 ALA A O 1
ATOM 1312 N N . TRP A 1 172 ? 14.188 -0.553 -13.755 1.00 95.62 172 TRP A N 1
ATOM 1313 C CA . TRP A 1 172 ? 13.529 -1.514 -12.862 1.00 95.62 172 TRP A CA 1
ATOM 1314 C C . TRP A 1 172 ? 14.511 -2.217 -11.923 1.00 95.62 172 TRP A C 1
ATOM 1316 O O . TRP A 1 172 ? 14.234 -2.340 -10.731 1.00 95.62 172 TRP A O 1
ATOM 1326 N N . ILE A 1 173 ? 15.679 -2.620 -12.427 1.00 96.44 173 ILE A N 1
ATOM 1327 C CA . ILE A 1 173 ? 16.737 -3.217 -11.601 1.00 96.44 173 ILE A CA 1
ATOM 1328 C C . ILE A 1 173 ? 17.246 -2.202 -10.566 1.00 96.44 173 ILE A C 1
ATOM 1330 O O . ILE A 1 173 ? 17.333 -2.523 -9.382 1.00 96.44 173 ILE A O 1
ATOM 1334 N N . GLY A 1 174 ? 17.504 -0.956 -10.977 1.00 94.56 174 GLY A N 1
ATOM 1335 C CA . GLY A 1 174 ? 17.932 0.116 -10.071 1.00 94.56 174 GLY A CA 1
ATOM 1336 C C . GLY A 1 174 ? 16.900 0.472 -8.993 1.00 94.56 174 GLY A C 1
ATOM 1337 O O . GLY A 1 174 ? 17.263 0.928 -7.910 1.00 94.56 174 GLY A O 1
ATOM 1338 N N . LEU A 1 175 ? 15.613 0.216 -9.246 1.00 93.50 175 LEU A N 1
ATOM 1339 C CA . LEU A 1 175 ? 14.543 0.431 -8.273 1.00 93.50 175 LEU A CA 1
ATOM 1340 C C . LEU A 1 175 ? 14.508 -0.622 -7.158 1.00 93.50 175 LEU A C 1
ATOM 1342 O O . LEU A 1 175 ? 13.904 -0.352 -6.124 1.00 93.50 175 LEU A O 1
ATOM 1346 N N . ILE A 1 176 ? 15.137 -1.793 -7.319 1.00 95.31 176 ILE A N 1
ATOM 1347 C CA . ILE A 1 176 ? 15.075 -2.890 -6.335 1.00 95.31 176 ILE A CA 1
ATOM 1348 C C . ILE A 1 176 ? 15.420 -2.428 -4.905 1.00 95.31 176 ILE A C 1
ATOM 1350 O O . ILE A 1 176 ? 14.584 -2.636 -4.020 1.00 95.31 176 ILE A O 1
ATOM 1354 N N . PRO A 1 177 ? 16.580 -1.796 -4.629 1.00 94.69 177 PRO A N 1
ATOM 1355 C CA . PRO A 1 177 ? 16.907 -1.345 -3.273 1.00 94.69 177 PRO A CA 1
ATOM 1356 C C . PRO A 1 177 ? 15.977 -0.226 -2.783 1.00 94.69 177 PRO A C 1
ATOM 1358 O O . PRO A 1 177 ? 15.576 -0.217 -1.618 1.00 94.69 177 PRO A O 1
ATOM 1361 N N . MET A 1 178 ? 15.574 0.685 -3.673 1.00 91.62 178 MET A N 1
ATOM 1362 C CA . MET A 1 178 ? 14.678 1.793 -3.328 1.00 91.62 178 MET A CA 1
ATOM 1363 C C . MET A 1 178 ? 13.299 1.296 -2.901 1.00 91.62 178 MET A C 1
ATOM 1365 O O . MET A 1 178 ? 12.744 1.780 -1.916 1.00 91.62 178 MET A O 1
ATOM 1369 N N . VAL A 1 179 ? 12.768 0.280 -3.585 1.00 93.06 179 VAL A N 1
ATOM 1370 C CA . VAL A 1 179 ? 11.486 -0.336 -3.234 1.00 93.06 179 VAL A CA 1
ATOM 1371 C C . VAL A 1 179 ? 11.523 -0.893 -1.817 1.00 93.06 179 VAL A C 1
ATOM 1373 O O . VAL A 1 179 ? 10.592 -0.626 -1.058 1.00 93.06 179 VAL A O 1
ATOM 1376 N N . ALA A 1 180 ? 12.584 -1.605 -1.421 1.00 93.31 180 ALA A N 1
ATOM 1377 C CA . ALA A 1 180 ? 12.698 -2.112 -0.053 1.00 93.31 180 ALA A CA 1
ATOM 1378 C C . ALA A 1 180 ? 12.597 -0.976 0.974 1.00 93.31 180 ALA A C 1
ATOM 1380 O O . ALA A 1 180 ? 11.759 -1.036 1.876 1.00 93.31 180 ALA A O 1
ATOM 1381 N N . VAL A 1 181 ? 13.389 0.086 0.801 1.00 92.94 181 VAL A N 1
ATOM 1382 C CA . VAL A 1 181 ? 13.406 1.234 1.720 1.00 92.94 181 VAL A CA 1
ATOM 1383 C C . VAL A 1 181 ? 12.037 1.911 1.779 1.00 92.94 181 VAL A C 1
ATOM 1385 O O . VAL A 1 181 ? 11.469 2.075 2.861 1.00 92.94 181 VAL A O 1
ATOM 1388 N N . GLU A 1 182 ? 11.457 2.252 0.629 1.00 90.44 182 GLU A N 1
ATOM 1389 C CA . GLU A 1 182 ? 10.167 2.934 0.577 1.00 90.44 182 GLU A CA 1
ATOM 1390 C C . GLU A 1 182 ? 9.034 2.085 1.154 1.00 90.44 182 GLU A C 1
ATOM 1392 O O . GLU A 1 182 ? 8.147 2.607 1.831 1.00 90.44 182 GLU A O 1
ATOM 1397 N N . ARG A 1 183 ? 9.015 0.773 0.885 1.00 93.31 183 ARG A N 1
ATOM 1398 C CA . ARG A 1 183 ? 7.946 -0.104 1.378 1.00 93.31 183 ARG A CA 1
ATOM 1399 C C . ARG A 1 183 ? 8.043 -0.336 2.874 1.00 93.31 183 ARG A C 1
ATOM 1401 O O . ARG A 1 183 ? 7.003 -0.353 3.535 1.00 93.31 183 ARG A O 1
ATOM 1408 N N . LEU A 1 184 ? 9.249 -0.452 3.421 1.00 94.38 184 LEU A N 1
ATOM 1409 C CA . LEU A 1 184 ? 9.445 -0.541 4.865 1.00 94.38 184 LEU A CA 1
ATOM 1410 C C . LEU A 1 184 ? 9.055 0.771 5.553 1.00 94.38 184 LEU A C 1
ATOM 1412 O O . LEU A 1 184 ? 8.268 0.740 6.500 1.00 94.38 184 LEU A O 1
ATOM 1416 N N . LEU A 1 185 ? 9.483 1.922 5.024 1.00 93.06 185 LEU A N 1
ATOM 1417 C CA . LEU A 1 185 ? 9.086 3.233 5.546 1.00 93.06 185 LEU A CA 1
ATOM 1418 C C . LEU A 1 185 ? 7.563 3.420 5.510 1.00 93.06 185 LEU A C 1
ATOM 1420 O O . LEU A 1 185 ? 6.954 3.765 6.522 1.00 93.06 185 LEU A O 1
ATOM 1424 N N . ASN A 1 186 ? 6.926 3.120 4.376 1.00 91.75 186 ASN A N 1
ATOM 1425 C CA . ASN A 1 186 ? 5.473 3.212 4.237 1.00 91.75 186 ASN A CA 1
ATOM 1426 C C . ASN A 1 186 ? 4.743 2.277 5.198 1.00 91.75 186 ASN A C 1
ATOM 1428 O O . ASN A 1 186 ? 3.699 2.639 5.733 1.00 91.75 186 ASN A O 1
ATOM 1432 N N . THR A 1 187 ? 5.299 1.092 5.449 1.00 95.38 187 THR A N 1
ATOM 1433 C CA . THR A 1 187 ? 4.748 0.148 6.422 1.00 95.38 187 THR A CA 1
ATOM 1434 C C . THR A 1 187 ? 4.793 0.739 7.829 1.00 95.38 187 THR A C 1
ATOM 1436 O O . THR A 1 187 ? 3.784 0.702 8.529 1.00 95.38 187 THR A O 1
ATOM 1439 N N . LEU A 1 188 ? 5.911 1.349 8.231 1.00 95.12 188 LEU A N 1
ATOM 1440 C CA . LEU A 1 188 ? 6.043 1.998 9.540 1.00 95.12 188 LEU A CA 1
ATOM 1441 C C . LEU A 1 188 ? 5.079 3.179 9.699 1.00 95.12 188 LEU A C 1
ATOM 1443 O O . LEU A 1 188 ? 4.371 3.259 10.704 1.00 95.12 188 LEU A O 1
ATOM 1447 N N . VAL A 1 189 ? 4.985 4.048 8.687 1.00 93.44 189 VAL A N 1
ATOM 1448 C CA . VAL A 1 189 ? 4.031 5.171 8.665 1.00 93.44 189 VAL A CA 1
ATOM 1449 C C . VAL A 1 189 ? 2.596 4.660 8.805 1.00 93.44 189 VAL A C 1
ATOM 1451 O O . VAL A 1 189 ? 1.820 5.183 9.605 1.00 93.44 189 VAL A O 1
ATOM 1454 N N . LEU A 1 190 ? 2.246 3.602 8.073 1.00 94.12 190 LEU A N 1
ATOM 1455 C CA . LEU A 1 190 ? 0.915 3.008 8.080 1.00 94.12 190 LEU A CA 1
ATOM 1456 C C . LEU A 1 190 ? 0.563 2.368 9.437 1.00 94.12 190 LEU A C 1
ATOM 1458 O O . LEU A 1 190 ? -0.548 2.558 9.938 1.00 94.12 190 LEU A O 1
ATOM 1462 N N . VAL A 1 191 ? 1.509 1.667 10.074 1.00 96.44 191 VAL A N 1
ATOM 1463 C CA . VAL A 1 191 ? 1.352 1.112 11.433 1.00 96.44 191 VAL A CA 1
ATOM 1464 C C . VAL A 1 191 ? 1.195 2.227 12.473 1.00 96.44 191 VAL A C 1
ATOM 1466 O O . VAL A 1 191 ? 0.310 2.146 13.334 1.00 96.44 191 VAL A O 1
ATOM 1469 N N . GLY A 1 192 ? 2.017 3.277 12.390 1.00 95.06 192 GLY A N 1
ATOM 1470 C CA . GLY A 1 192 ? 1.941 4.438 13.277 1.00 95.06 192 GLY A CA 1
ATOM 1471 C C . GLY A 1 192 ? 0.591 5.147 13.164 1.00 95.06 192 GLY A C 1
ATOM 1472 O O . GLY A 1 192 ? -0.095 5.350 14.167 1.00 95.06 192 GLY A O 1
ATOM 1473 N N . ALA A 1 193 ? 0.151 5.420 11.935 1.00 94.00 193 ALA A N 1
ATOM 1474 C CA . ALA A 1 193 ? -1.145 6.024 11.643 1.00 94.00 193 ALA A CA 1
ATOM 1475 C C . ALA A 1 193 ? -2.322 5.170 12.147 1.00 94.00 193 ALA A C 1
ATOM 1477 O O . ALA A 1 193 ? -3.247 5.695 12.770 1.00 94.00 193 ALA A O 1
ATOM 1478 N N . TYR A 1 194 ? -2.283 3.849 11.941 1.00 94.81 194 TYR A N 1
ATOM 1479 C CA . TYR A 1 194 ? -3.302 2.940 12.471 1.00 94.81 194 TYR A CA 1
ATOM 1480 C C . TYR A 1 194 ? -3.389 3.016 13.998 1.00 94.81 194 TYR A C 1
ATOM 1482 O O . TYR A 1 194 ? -4.481 3.113 14.565 1.00 94.81 194 TYR A O 1
ATOM 1490 N N . THR A 1 195 ? -2.234 2.987 14.662 1.00 94.88 195 THR A N 1
ATOM 1491 C CA . THR A 1 195 ? -2.148 3.023 16.123 1.00 94.88 195 THR A CA 1
ATOM 1492 C C . THR A 1 195 ? -2.675 4.346 16.665 1.00 94.88 195 THR A C 1
ATOM 1494 O O . THR A 1 195 ? -3.463 4.333 17.608 1.00 94.88 195 THR A O 1
ATOM 1497 N N . LEU A 1 196 ? -2.336 5.470 16.026 1.00 92.88 196 LEU A N 1
ATOM 1498 C CA . LEU A 1 196 ? -2.848 6.793 16.379 1.00 92.88 196 LEU A CA 1
ATOM 1499 C C . LEU A 1 196 ? -4.381 6.832 16.335 1.00 92.88 196 LEU A C 1
ATOM 1501 O O . LEU A 1 196 ? -5.016 7.113 17.349 1.00 92.88 196 LEU A O 1
ATOM 1505 N N . VAL A 1 197 ? -4.990 6.469 15.200 1.00 91.19 197 VAL A N 1
ATOM 1506 C CA . VAL A 1 197 ? -6.455 6.510 15.039 1.00 91.19 197 VAL A CA 1
ATOM 1507 C C . VAL A 1 197 ? -7.150 5.558 16.019 1.00 91.19 197 VAL A C 1
ATOM 1509 O O . VAL A 1 197 ? -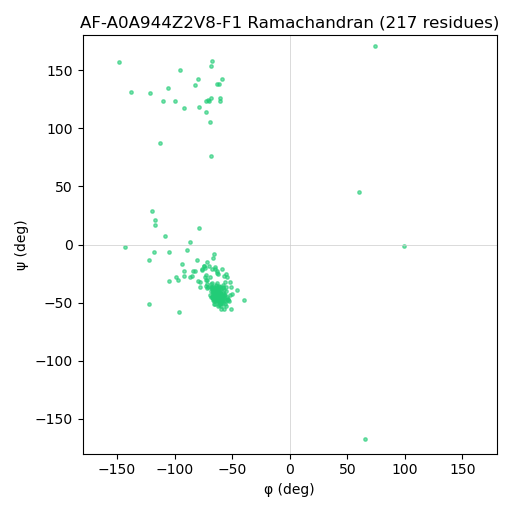8.163 5.914 16.629 1.00 91.19 197 VAL A O 1
ATOM 1512 N N . LYS A 1 198 ? -6.597 4.355 16.228 1.00 91.75 198 LYS A N 1
ATOM 1513 C CA . LYS A 1 198 ? -7.128 3.379 17.192 1.00 91.75 198 LYS A CA 1
ATOM 1514 C C . LYS A 1 198 ? -7.070 3.904 18.631 1.00 91.75 198 LYS A C 1
ATOM 1516 O O . LYS A 1 198 ? -8.042 3.744 19.377 1.00 91.75 198 LYS A O 1
ATOM 1521 N N . SER A 1 199 ? -5.966 4.536 19.021 1.00 91.56 199 SER A N 1
ATOM 1522 C CA . SER A 1 199 ? -5.794 5.141 20.344 1.00 91.56 199 SER A CA 1
ATOM 1523 C C . SER A 1 199 ? -6.751 6.311 20.554 1.00 91.56 199 SER A C 1
ATOM 1525 O O . SER A 1 199 ? -7.477 6.326 21.548 1.00 91.56 199 SER A O 1
ATOM 1527 N N . THR A 1 200 ? -6.864 7.225 19.585 1.00 88.56 200 THR A N 1
ATOM 1528 C CA . THR A 1 200 ? -7.817 8.344 19.633 1.00 88.56 200 THR A CA 1
ATOM 1529 C C . THR A 1 200 ? -9.253 7.851 19.791 1.00 88.56 200 THR A C 1
ATOM 1531 O O . THR A 1 200 ? -9.974 8.315 20.674 1.00 88.56 200 THR A O 1
ATOM 1534 N N . LYS A 1 201 ? -9.664 6.842 19.010 1.00 86.62 201 LYS A N 1
ATOM 1535 C CA . LYS A 1 201 ? -10.989 6.220 19.147 1.00 86.62 201 LYS A CA 1
ATOM 1536 C C . LYS A 1 201 ? -11.214 5.667 20.556 1.00 86.62 201 LYS A C 1
ATOM 1538 O O . LYS A 1 201 ? -12.293 5.835 21.120 1.00 86.62 201 LYS A O 1
ATOM 1543 N N . SER A 1 202 ? -10.202 5.021 21.130 1.00 87.25 202 SER A N 1
ATOM 1544 C CA . SER A 1 202 ? -10.287 4.421 22.465 1.00 87.25 202 SER A CA 1
ATOM 1545 C C . SER A 1 202 ? -10.451 5.483 23.558 1.00 87.25 202 SER A C 1
ATOM 1547 O O . SER A 1 202 ? -11.286 5.319 24.448 1.00 87.25 202 SER A O 1
ATOM 1549 N N . VAL A 1 203 ? -9.727 6.603 23.455 1.00 87.81 203 VAL A N 1
ATOM 1550 C CA . VAL A 1 203 ? -9.862 7.758 24.360 1.00 87.81 203 VAL A CA 1
ATOM 1551 C C . VAL A 1 203 ? -11.249 8.390 24.246 1.00 87.81 203 VAL A C 1
ATOM 1553 O O . VAL A 1 203 ? -11.914 8.569 25.265 1.00 87.81 203 VAL A O 1
ATOM 1556 N N . ILE A 1 204 ? -11.731 8.647 23.024 1.00 84.50 204 ILE A N 1
ATOM 1557 C CA . ILE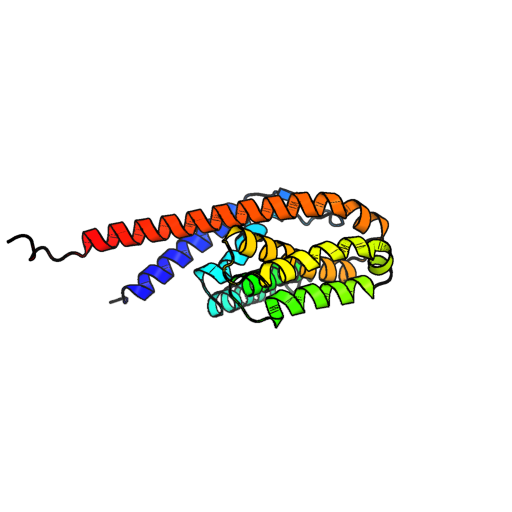 A 1 204 ? -13.072 9.208 22.780 1.00 84.50 204 ILE A CA 1
ATOM 1558 C C . ILE A 1 204 ? -14.149 8.330 23.426 1.00 84.50 204 ILE A C 1
ATOM 1560 O O . ILE A 1 204 ? -15.014 8.827 24.145 1.00 84.50 204 ILE A O 1
ATOM 1564 N N . LEU A 1 205 ? -14.079 7.012 23.217 1.00 85.56 205 LEU A N 1
ATOM 1565 C CA . LEU A 1 205 ? -15.027 6.066 23.806 1.00 85.56 205 LEU A CA 1
ATOM 1566 C C . LEU A 1 205 ? -14.965 6.057 25.338 1.00 85.56 205 LEU A C 1
ATOM 1568 O O . LEU A 1 205 ? -16.009 5.955 25.981 1.00 85.56 205 LEU A O 1
ATOM 1572 N N . LYS A 1 206 ? -13.768 6.171 25.926 1.00 86.44 206 LYS A N 1
ATOM 1573 C CA . LYS A 1 206 ? -13.584 6.225 27.383 1.00 86.44 206 LYS A CA 1
ATOM 1574 C C . LYS A 1 206 ? -14.221 7.485 27.976 1.00 86.44 206 LYS A C 1
ATOM 1576 O O . LYS A 1 206 ? -15.039 7.360 28.882 1.00 86.44 206 LYS A O 1
ATOM 1581 N N . VAL A 1 207 ? -13.911 8.662 27.428 1.00 84.44 207 VAL A N 1
ATOM 1582 C CA . VAL A 1 207 ? -14.467 9.961 27.866 1.00 84.44 207 VAL A CA 1
ATOM 1583 C C . VAL A 1 207 ? -15.987 9.995 27.710 1.00 84.44 207 VAL A C 1
ATOM 1585 O O . VAL A 1 207 ? -16.720 10.488 28.563 1.00 84.44 207 VAL A O 1
ATOM 1588 N N . TRP A 1 208 ? -16.496 9.436 26.618 1.00 80.44 208 TRP A N 1
ATOM 1589 C CA . TRP A 1 208 ? -17.928 9.428 26.372 1.00 80.44 208 TRP A CA 1
ATOM 1590 C C . TRP A 1 208 ? -18.683 8.456 27.297 1.00 80.44 208 TRP A C 1
ATOM 15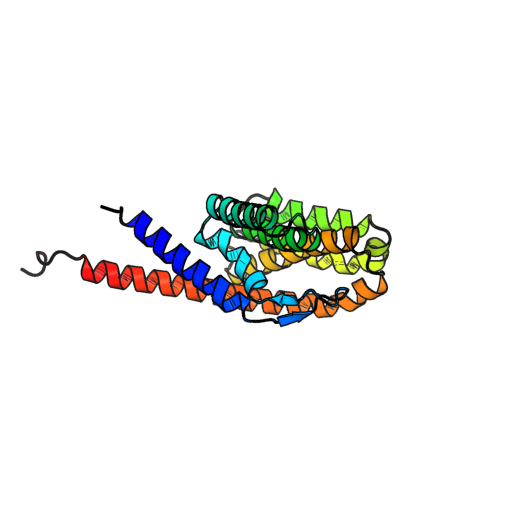92 O O . TRP A 1 208 ? -19.796 8.751 27.736 1.00 80.44 208 TRP A O 1
ATOM 1602 N N . ARG A 1 209 ? -18.070 7.319 27.666 1.00 80.81 209 ARG A N 1
ATOM 1603 C CA . ARG A 1 209 ? -18.616 6.394 28.676 1.00 80.81 209 ARG A CA 1
ATOM 1604 C C . ARG A 1 209 ? -18.682 7.019 30.067 1.00 80.81 209 ARG A C 1
ATOM 1606 O O . ARG A 1 209 ? -19.671 6.795 30.755 1.00 80.81 209 ARG A O 1
ATOM 1613 N N . THR A 1 210 ? -17.676 7.788 30.486 1.00 82.12 210 THR A N 1
ATOM 1614 C CA . THR A 1 210 ? -17.706 8.438 31.808 1.00 82.12 210 THR A CA 1
ATOM 1615 C C . THR A 1 210 ? -18.790 9.509 31.890 1.00 82.12 210 THR A C 1
ATOM 1617 O O . THR A 1 210 ? -19.471 9.595 32.903 1.00 82.12 210 THR A O 1
ATOM 1620 N N . ARG A 1 211 ? -19.031 10.256 30.804 1.00 75.69 211 ARG A N 1
ATOM 1621 C CA . ARG A 1 211 ? -20.059 11.311 30.751 1.00 75.69 211 ARG A CA 1
ATOM 1622 C C . ARG A 1 211 ? -21.503 10.794 30.668 1.00 75.69 211 ARG A C 1
ATOM 1624 O O . ARG A 1 211 ? -22.429 11.550 30.918 1.00 75.69 211 ARG A O 1
ATOM 1631 N N . THR A 1 212 ? -21.705 9.532 30.283 1.00 72.81 212 THR A N 1
ATOM 1632 C CA . THR A 1 212 ? -23.041 8.937 30.075 1.00 72.81 212 THR A CA 1
ATOM 1633 C C . THR A 1 212 ? -23.444 7.927 31.154 1.00 72.81 212 THR A C 1
ATOM 1635 O O . THR A 1 212 ? -24.477 7.272 31.003 1.00 72.81 212 THR A O 1
ATOM 1638 N N . ARG A 1 213 ? -22.659 7.780 32.235 1.00 64.06 213 ARG A N 1
ATOM 1639 C CA . ARG A 1 213 ? -23.064 6.985 33.405 1.00 64.06 213 ARG A CA 1
ATOM 1640 C C . ARG A 1 213 ? -24.196 7.712 34.152 1.00 64.06 213 ARG A C 1
ATOM 1642 O O . ARG A 1 213 ? -23.993 8.866 34.522 1.00 64.06 213 ARG A O 1
ATOM 1649 N N . PRO A 1 214 ? -25.363 7.079 34.369 1.00 60.09 214 PRO A N 1
ATOM 1650 C CA . PRO A 1 214 ? -26.414 7.667 35.192 1.00 60.09 214 PRO A CA 1
ATOM 1651 C C . PRO A 1 214 ? -25.921 7.833 36.637 1.00 60.09 214 PRO A C 1
ATOM 1653 O O . PRO A 1 214 ? -25.265 6.945 37.174 1.00 60.09 214 PRO A O 1
ATOM 1656 N N . GLN A 1 215 ? -26.239 8.970 37.263 1.00 58.72 215 GLN A N 1
ATOM 1657 C CA . GLN A 1 215 ? -25.881 9.295 38.655 1.00 58.72 215 GLN A CA 1
ATOM 1658 C C . GLN A 1 215 ? -26.561 8.390 39.701 1.00 58.72 215 GLN A C 1
ATOM 1660 O O . GLN A 1 215 ? -26.197 8.434 40.869 1.00 58.72 215 GLN A O 1
ATOM 1665 N N . SER A 1 216 ? -27.508 7.539 39.299 1.00 57.50 216 SER A N 1
ATOM 1666 C CA . SER A 1 216 ? -28.331 6.707 40.185 1.00 57.50 216 SER A CA 1
ATOM 1667 C C . SER A 1 216 ? -27.644 5.442 40.726 1.00 57.50 216 SER A C 1
ATOM 1669 O O . SER A 1 216 ? -28.330 4.542 41.192 1.00 57.50 216 SER A O 1
ATOM 1671 N N . SER A 1 217 ? -26.318 5.319 40.622 1.00 53.53 217 SER A N 1
ATOM 1672 C CA . SER A 1 217 ? -25.552 4.179 41.159 1.00 53.53 217 SER A CA 1
ATOM 1673 C C . SER A 1 217 ? -24.551 4.590 42.246 1.00 53.53 217 SER A C 1
ATOM 1675 O O . SER A 1 217 ? -23.547 3.909 42.439 1.00 53.53 217 SER A O 1
ATOM 1677 N N . LEU A 1 218 ? -24.766 5.751 42.872 1.00 57.34 218 LEU A N 1
ATOM 1678 C CA . LEU A 1 218 ? -23.938 6.300 43.955 1.00 57.34 218 LEU A CA 1
ATOM 1679 C C . LEU A 1 218 ? -24.709 6.437 45.282 1.00 57.34 218 LEU A C 1
ATOM 1681 O O . LEU A 1 218 ? -24.251 7.144 46.174 1.00 57.34 218 LEU A O 1
ATOM 1685 N N . THR A 1 219 ? -25.854 5.765 45.409 1.00 46.75 219 THR A N 1
ATOM 1686 C CA . THR A 1 219 ? -26.627 5.639 46.654 1.00 46.75 219 THR A CA 1
ATOM 1687 C C . THR A 1 219 ? -26.786 4.176 47.004 1.00 46.75 219 THR A C 1
ATOM 1689 O O . THR A 1 219 ? -27.250 3.444 46.097 1.00 46.75 219 THR A O 1
#

Radius of gyration: 19.61 Å; Cα contacts (8 Å, |Δi|>4): 249; chains: 1; bounding box: 49×37×69 Å

Mean predicted aligned error: 6.55 Å

Nearest PDB structures (foldseek):
  3p5n-assembly1_B  TM=5.341E-01  e=7.933E-02  Staphylococcus aureus subsp. aureus TCH60
  6m2l-assembly2_B  TM=2.010E-01  e=2.964E+00  Plasmodium falciparum
  6m2l-assembly1_A  TM=1.997E-01  e=3.244E+00  Plasmodium falciparum

=== Feature glossary ===
The record interleaves many kinds of information about one protein. Here is each kind framed as the question it answers.

Q: What does the local fold look like, residue by residue?
A: The Foldseek 3Di string encodes local tertiary geometry as a 20-letter alphabet — one character per residue — derived from the relative positions of nearby Cα atoms. Unlike the amino-acid sequence, 3Di is a direct function of the 3D structure, so two proteins with the same fold have similar 3Di strings even at low sequence identity.

Q: Which residues are in helices, strands, or loops?
A: The SS8 string is DSSP's per-residue secondary-structure call. α-helix (H) means an i→i+4 H-bond ladder; β-strand (E) means the residue participates in a β-sheet; 3₁₀ (G) and π (I) are tighter and wider helices; T/S are turns/bends; '-' is loop.

Q: How big and how compact is the whole molecule?
A: Radius of gyration (Rg) is the root-mean-square distance of Cα atoms from their centroid — a single number for overall size and compactness. A globular domain of N residues has Rg ≈ 2.2·N^0.38 Å; an extended or disordered chain has a much larger Rg. The Cα contact count is the number of residue pairs whose Cα atoms are within 8 Å and are more than four positions apart in sequence — a standard proxy for tertiary packing density. The bounding box is the smallest axis-aligned box enclosing all Cα atoms.

Q: Where is each backbone atom in 3D?
A: Structure coordinates are given as an mmCIF _atom_site loop: one row per atom with element, residue name, chain id, sequence number, and x/y/z position in Å. Only the four main-chain atoms per residue are included here; side chains are omitted to keep the record compact.

Q: What is the amino-acid chain?
A: Primary structure: the covalent order of the twenty standard amino acids along the backbone. Two proteins with the same sequence will (almost always) fold to the same structure; two with 30% identity often share a fold but not the details.

Q: What if only a Cα trace is available?
A: Three-state secondary structure (P-SEA) collapses the eight DSSP classes into helix (a), strand (b), and coil (c). P-SEA assigns these from Cα geometry alone — distances and angles — without requiring backbone oxygens, so it works on any Cα trace.

Q: What family and function is it annotated with?
A: Database cross-references. InterPro integrates a dozen domain/family signature databases into unified entries with residue-range hits. GO terms attach function/process/location labels with evidence codes. CATH codes position the fold in a four-level structural taxonomy. Organism is the NCBI-taxonomy species name.

Q: How confident is the AlphaFold model at each residue?
A: pLDDT is the predicted lDDT-Cα score: AlphaFold's confidence that the local environment of each residue (all inter-atomic distances within 15 Å) is correctly placed. It is a per-residue number between 0 and 100, with higher meaning more reliable.

Q: How mobile is each atom in the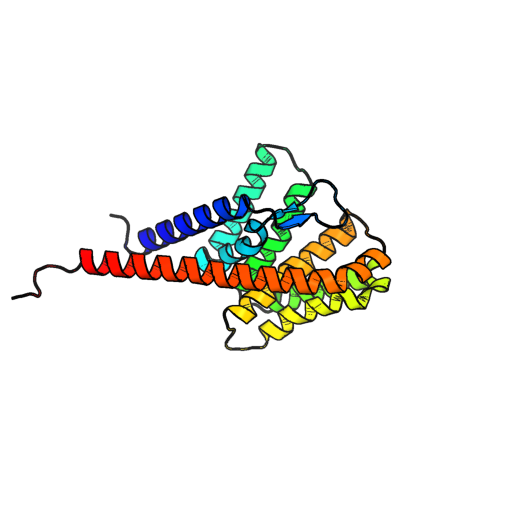 crystal?
A: B-factor (Debye–Waller factor) reflects atomic displacement in the crystal lattice. It is an experimental observable (units Å²), not a prediction; low values mean the atom is pinned down, high values mean it moves or is heterogeneous across the crystal.

Q: Which residues are buried vs exposed?
A: SASA measures how much of the protein is reachable by solvent. It is computed by rolling a water-sized probe over the atomic surface and summing the exposed area (Å²). Per-residue SASA distinguishes core (buried, low SASA) from surface (exposed, high SASA) residues; total SASA is a whole-molecule size measure.

Q: What do the diagnostic plots show?
A: Plot images: a contact map (which residues are close in 3D, as an N×N binary image), a Ramachandran scatter (backbone torsion angles, revealing secondary-structure composition at a glance), and — for AlphaFold structures — a PAE heatmap (pairwise prediction confidence).

Q: What known structures does this most resemble?
A: The Foldseek neighbor list gives the closest experimentally determined structures in the PDB, ranked by structural alignment. TM-s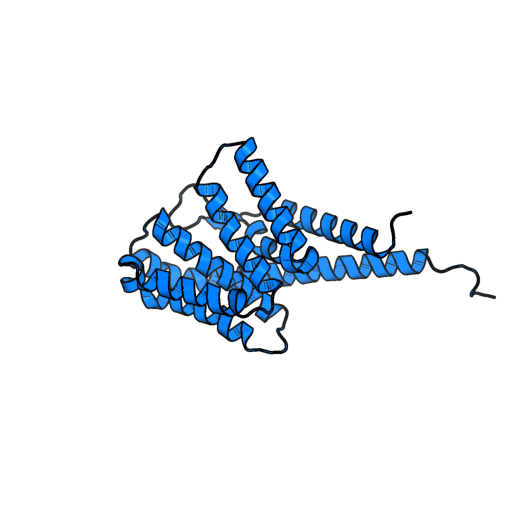core near 1 means near-identical fold; near 0.3 means only rough topology match. This is how one finds what a novel AlphaFold prediction most resembles in the solved-structure universe.

Q: Are the domains correctly placed relative to each other?
A: Predicted aligned error is AlphaFold's pairwise confidence. Unlike pLDDT (per-residue), PAE is per-residue-pair and captures whether two parts of the structure are correctly placed relative to each other. Units are ångströms of expected positional error.

Q: What do the rendered images show?
A: Structure images are PyMOL renders from six orthogonal camera directions. Cartoon representation draws helices as coils and strands as arrows; sticks shows the backbone as bonds; surface shows the solvent-excluded envelope. Rainbow coloring maps sequence position to hue (blue→red, N→C); chain coloring assigns a distinct color per polypeptide.

Q: What are the backbone torsion angles?
A: φ (phi) and ψ (psi) are the two rotatable backbone dihedrals per residue: φ is the C(i-1)–N–Cα–C torsion, ψ is the N–Cα–C–N(i+1) torsion, both in degrees on (−180°, 180°]. α-helical residues cluster near (−60°, −45°); β-strand residues near (−120°, +130°). A Ramachandran plot is simply a scatter of (φ, ψ) for every residue.